Protein 1UEB (pdb70)

Organism: Thermus thermophilus (strain ATCC 27634 / DSM 579 / HB8) (NCBI:txid300852)

CATH classification: 2.30.30.30 (+2 more: 2.40.50.140, 2.40.50.140)

Structure (mmCIF, N/CA/C/O backbone):
data_1UEB
#
_entry.id   1UEB
#
_cell.length_a   55.265
_cell.length_b   56.035
_cell.length_c   165.350
_cell.angle_alpha   90.00
_cell.angle_beta   90.00
_cell.angle_gamma   90.00
#
_symmetry.space_group_name_H-M   'P 21 21 21'
#
loop_
_entity.id
_entity.type
_entity.pdbx_description
1 polymer 'elongation factor P'
2 water water
#
loop_
_atom_site.group_PDB
_atom_site.id
_atom_site.type_symbol
_atom_site.label_atom_id
_atom_site.label_alt_id
_atom_site.label_comp_id
_atom_site.label_asym_id
_atom_site.label_entity_id
_atom_site.label_seq_id
_atom_site.pdbx_PDB_ins_code
_atom_site.Cartn_x
_atom_site.Cartn_y
_atom_site.Cartn_z
_atom_site.occupancy
_atom_site.B_iso_or_equiv
_atom_site.auth_seq_id
_atom_site.auth_comp_id
_atom_site.auth_asym_id
_atom_site.auth_atom_id
_atom_site.pdbx_PDB_model_num
ATOM 1 N N . MET A 1 1 ? 58.447 44.746 43.514 1.00 33.98 1 MET A N 1
ATOM 2 C CA . MET A 1 1 ? 57.071 45.244 43.230 1.00 32.98 1 MET A CA 1
ATOM 3 C C . MET A 1 1 ? 56.456 44.485 42.061 1.00 32.56 1 MET A C 1
ATOM 4 O O . MET A 1 1 ? 57.167 43.995 41.183 1.00 32.63 1 MET A O 1
ATOM 9 N N . ILE A 1 2 ? 55.131 44.383 42.060 1.00 30.79 2 ILE A N 1
ATOM 10 C CA . ILE A 1 2 ? 54.416 43.711 40.983 1.00 30.26 2 ILE A CA 1
ATOM 11 C C . ILE A 1 2 ? 53.183 44.521 40.616 1.00 28.77 2 ILE A C 1
ATOM 12 O O . ILE A 1 2 ? 52.669 45.287 41.431 1.00 28.83 2 ILE A O 1
ATOM 17 N N . SER A 1 3 ? 52.719 44.358 39.383 1.00 27.63 3 SER A N 1
ATOM 18 C CA . SER A 1 3 ? 51.534 45.063 38.916 1.00 27.10 3 SER A CA 1
ATOM 19 C C . SER A 1 3 ? 50.319 44.349 39.492 1.00 25.55 3 SER A C 1
ATOM 20 O O . SER A 1 3 ? 50.322 43.125 39.618 1.00 25.70 3 SER A O 1
ATOM 23 N N . VAL A 1 4 ? 49.286 45.103 39.846 1.00 24.52 4 VAL A N 1
ATOM 24 C CA . VAL A 1 4 ? 48.090 44.489 40.410 1.00 24.12 4 VAL A CA 1
ATOM 25 C C . VAL A 1 4 ? 47.417 43.536 39.429 1.00 24.79 4 VAL A C 1
ATOM 26 O O . VAL A 1 4 ? 46.649 42.666 39.836 1.00 23.95 4 VAL A O 1
ATOM 30 N N . THR A 1 5 ? 47.700 43.689 38.138 1.00 25.17 5 THR A N 1
ATOM 31 C CA . THR A 1 5 ? 47.103 42.802 37.148 1.00 26.87 5 THR A CA 1
ATOM 32 C C . THR A 1 5 ? 47.822 41.460 37.122 1.00 27.50 5 THR A C 1
ATOM 33 O O . THR A 1 5 ? 47.384 40.528 36.450 1.00 29.81 5 THR A O 1
ATOM 37 N N . ASP A 1 6 ? 48.927 41.363 37.855 1.00 28.68 6 ASP A N 1
ATOM 38 C CA . ASP A 1 6 ? 49.683 40.119 37.914 1.00 29.34 6 ASP A CA 1
ATOM 39 C C . ASP A 1 6 ? 49.309 39.309 39.153 1.00 28.43 6 ASP A C 1
ATOM 40 O O . ASP A 1 6 ? 49.837 38.220 39.384 1.00 27.18 6 ASP A O 1
ATOM 45 N N . LEU A 1 7 ? 48.393 39.851 39.948 1.00 27.93 7 LEU A N 1
ATOM 46 C CA . LEU A 1 7 ? 47.927 39.166 41.147 1.00 27.01 7 LEU A CA 1
ATOM 47 C C . LEU A 1 7 ? 47.128 37.939 40.740 1.00 27.14 7 LEU A C 1
ATOM 48 O O . LEU A 1 7 ? 46.447 37.938 39.715 1.00 27.14 7 LEU A O 1
ATOM 53 N N . ARG A 1 8 ? 47.219 36.896 41.554 1.00 26.31 8 ARG A N 1
ATOM 54 C CA . ARG A 1 8 ? 46.494 35.658 41.319 1.00 26.22 8 ARG A CA 1
ATOM 55 C C . ARG A 1 8 ? 46.367 34.971 42.668 1.00 26.35 8 ARG A C 1
ATOM 56 O O . ARG A 1 8 ? 47.167 35.218 43.573 1.00 25.88 8 ARG A O 1
ATOM 64 N N . PRO A 1 9 ? 45.346 34.122 42.836 1.00 25.73 9 PRO A N 1
ATOM 65 C CA . PRO A 1 9 ? 45.214 33.444 44.126 1.00 25.65 9 PRO A CA 1
ATOM 66 C C . PRO A 1 9 ? 46.546 32.779 44.467 1.00 25.85 9 PRO A C 1
ATOM 67 O O . PRO A 1 9 ? 47.105 32.041 43.654 1.00 25.70 9 PRO A O 1
ATOM 71 N N . GLY A 1 10 ? 47.062 33.066 45.658 1.00 24.95 10 GLY A N 1
ATOM 72 C CA . GLY A 1 10 ? 48.326 32.487 46.072 1.00 25.42 10 GLY A CA 1
ATOM 73 C C . GLY A 1 10 ? 49.451 33.502 46.158 1.00 25.15 10 GLY A C 1
ATOM 74 O O . GLY A 1 10 ? 50.444 33.278 46.853 1.00 25.96 10 GLY A O 1
ATOM 75 N N . THR A 1 11 ? 49.305 34.621 45.456 1.00 23.30 11 THR A N 1
ATOM 76 C CA . THR A 1 11 ? 50.336 35.651 45.473 1.00 22.54 11 THR A CA 1
ATOM 77 C C . THR A 1 11 ? 50.428 36.299 46.846 1.00 22.40 11 THR A C 1
ATOM 78 O O . THR A 1 11 ? 49.419 36.710 47.410 1.00 21.24 11 THR A O 1
ATOM 82 N N . LYS A 1 12 ? 51.644 36.402 47.371 1.00 22.85 12 LYS A N 1
ATOM 83 C CA . LYS A 1 12 ? 51.858 37.003 48.680 1.00 23.15 12 LYS A CA 1
ATOM 84 C C . LYS A 1 12 ? 52.385 38.426 48.560 1.00 23.28 12 LYS A C 1
ATOM 85 O O . LYS A 1 12 ? 53.312 38.697 47.790 1.00 23.47 12 LYS A O 1
ATOM 91 N N . VAL A 1 13 ? 51.774 39.333 49.318 1.00 22.01 13 VAL A N 1
ATOM 92 C CA . VAL A 1 13 ? 52.145 40.744 49.304 1.00 22.52 13 VAL A CA 1
ATOM 93 C C . VAL A 1 13 ? 52.136 41.369 50.695 1.00 24.12 13 VAL A C 1
ATOM 94 O O . VAL A 1 13 ? 51.544 40.833 51.632 1.00 24.07 13 VAL A O 1
ATOM 98 N N . LYS A 1 14 ? 52.802 42.513 50.817 1.00 23.38 14 LYS A N 1
ATOM 99 C CA . LYS A 1 14 ? 52.834 43.252 52.070 1.00 25.10 14 LYS A CA 1
ATOM 100 C C . LYS A 1 14 ? 52.010 44.513 51.836 1.00 26.59 14 LYS A C 1
ATOM 101 O O . LYS A 1 14 ? 52.304 45.284 50.923 1.00 28.22 14 LYS A O 1
ATOM 107 N N . MET A 1 15 ? 50.972 44.709 52.643 1.00 26.95 15 MET A N 1
ATOM 108 C CA . MET A 1 15 ? 50.107 45.881 52.518 1.00 28.95 15 MET A CA 1
ATOM 109 C C . MET A 1 15 ? 49.779 46.465 53.885 1.00 30.73 15 MET A C 1
ATOM 110 O O . MET A 1 15 ? 49.429 45.735 54.810 1.00 30.87 15 MET A O 1
ATOM 115 N N . ASP A 1 16 ? 49.876 47.785 54.001 1.00 32.44 16 ASP A N 1
ATOM 116 C CA . ASP A 1 16 ? 49.573 48.470 55.253 1.00 34.72 16 ASP A CA 1
ATOM 117 C C . ASP A 1 16 ? 50.232 47.795 56.453 1.00 33.50 16 ASP A C 1
ATOM 118 O O . ASP A 1 16 ? 49.598 47.605 57.492 1.00 34.61 16 ASP A O 1
ATOM 123 N N . GLY A 1 17 ? 51.501 47.430 56.302 1.00 32.08 17 GLY A N 1
ATOM 124 C CA . GLY A 1 17 ? 52.227 46.791 57.385 1.00 30.55 17 GLY A CA 1
ATOM 125 C C . GLY A 1 17 ? 51.885 45.331 57.629 1.00 29.53 17 GLY A C 1
ATOM 126 O O . GLY A 1 17 ? 52.478 44.697 58.500 1.00 28.52 17 GLY A O 1
ATOM 127 N N . GLY A 1 18 ? 50.935 44.791 56.871 1.00 27.39 18 GLY A N 1
ATOM 128 C CA . GLY A 1 18 ? 50.564 43.399 57.056 1.00 24.90 18 GLY A CA 1
ATOM 129 C C . GLY A 1 18 ? 51.060 42.486 55.952 1.00 23.15 18 GLY A C 1
ATOM 130 O O . GLY A 1 18 ? 51.421 42.946 54.868 1.00 22.80 18 GLY A O 1
ATOM 131 N N . LEU A 1 19 ? 51.091 41.187 56.230 1.00 22.03 19 LEU A N 1
ATOM 132 C CA . LEU A 1 19 ? 51.525 40.202 55.245 1.00 21.47 19 LEU A CA 1
ATOM 133 C C . LEU A 1 19 ? 50.268 39.470 54.786 1.00 21.37 19 LEU A C 1
ATOM 134 O O . LEU A 1 19 ? 49.530 38.914 55.607 1.00 20.70 19 LEU A O 1
ATOM 139 N N . TRP A 1 20 ? 50.026 39.473 53.476 1.00 21.37 20 TRP A N 1
ATOM 140 C CA . TRP A 1 20 ? 48.816 38.859 52.928 1.00 21.57 20 TRP A CA 1
ATOM 141 C C . TRP A 1 20 ? 49.003 37.897 51.765 1.00 21.08 20 TRP A C 1
ATOM 142 O O . TRP A 1 20 ? 50.045 37.862 51.112 1.00 20.81 20 TRP A O 1
ATOM 153 N N . GLU A 1 21 ? 47.945 37.138 51.500 1.00 21.37 21 GLU A N 1
ATOM 154 C CA . GLU A 1 21 ? 47.920 36.193 50.396 1.00 22.37 21 GLU A CA 1
ATOM 155 C C . GLU A 1 21 ? 46.636 36.450 49.623 1.00 20.94 21 GLU A C 1
ATOM 156 O O . GLU A 1 21 ? 45.547 36.479 50.201 1.00 19.69 21 GLU A O 1
ATOM 162 N N . CYS A 1 22 ? 46.762 36.645 48.317 1.00 20.26 22 CYS A N 1
ATOM 163 C CA . CYS A 1 22 ? 45.593 36.879 47.484 1.00 20.22 22 CYS A CA 1
ATOM 164 C C . CYS A 1 22 ? 44.785 35.589 47.432 1.00 20.41 22 CYS A C 1
ATOM 165 O O . CYS A 1 22 ? 45.354 34.511 47.288 1.00 21.72 22 CYS A O 1
ATOM 168 N N . VAL A 1 23 ? 43.465 35.692 47.563 1.00 21.30 23 VAL A N 1
ATOM 169 C CA . VAL A 1 23 ? 42.619 34.505 47.507 1.00 22.22 23 VAL A CA 1
ATOM 170 C C . VAL A 1 23 ? 41.575 34.612 46.395 1.00 22.23 23 VAL A C 1
ATOM 171 O O . VAL A 1 23 ? 41.019 33.604 45.962 1.00 23.75 23 VAL A O 1
ATOM 175 N N . GLU A 1 24 ? 41.322 35.837 45.940 1.00 22.25 24 GLU A N 1
ATOM 176 C CA . GLU A 1 24 ? 40.361 36.097 44.864 1.00 23.40 24 GLU A CA 1
ATOM 177 C C . GLU A 1 24 ? 40.891 37.218 43.977 1.00 22.46 24 GLU A C 1
ATOM 178 O O . GLU A 1 24 ? 41.431 38.205 44.477 1.00 22.03 24 GLU A O 1
ATOM 184 N N . TYR A 1 25 ? 40.725 37.069 42.663 1.00 21.91 25 TYR A N 1
ATOM 185 C CA . TYR A 1 25 ? 41.205 38.067 41.706 1.00 23.08 25 TYR A CA 1
ATOM 186 C C . TYR A 1 25 ? 40.192 38.353 40.601 1.00 22.09 25 TYR A C 1
ATOM 187 O O . TYR A 1 25 ? 39.601 37.435 40.044 1.00 23.09 25 TYR A O 1
ATOM 196 N N . GLN A 1 26 ? 40.004 39.631 40.287 1.00 22.90 26 GLN A N 1
ATOM 197 C CA . GLN A 1 26 ? 39.089 40.035 39.224 1.00 23.71 26 GLN A CA 1
ATOM 198 C C . GLN A 1 26 ? 39.629 41.286 38.541 1.00 23.57 26 GLN A C 1
ATOM 199 O O . GLN A 1 26 ? 39.860 42.307 39.186 1.00 23.47 26 GLN A O 1
ATOM 205 N N . HIS A 1 27 ? 39.843 41.187 37.233 1.00 22.43 27 HIS A N 1
ATOM 206 C CA . HIS A 1 27 ? 40.338 42.299 36.434 1.00 20.80 27 HIS A CA 1
ATOM 207 C C . HIS A 1 27 ? 39.171 42.670 35.522 1.00 20.57 27 HIS A C 1
ATOM 208 O O . HIS A 1 27 ? 38.668 41.820 34.796 1.00 21.64 27 HIS A O 1
ATOM 215 N N . GLN A 1 28 ? 38.739 43.927 35.551 1.00 20.69 28 GLN A N 1
ATOM 216 C CA . GLN A 1 28 ? 37.594 44.322 34.738 1.00 21.82 28 GLN A CA 1
ATOM 217 C C . GLN A 1 28 ? 37.720 45.676 34.058 1.00 20.34 28 GLN A C 1
ATOM 218 O O . GLN A 1 28 ? 38.339 46.593 34.583 1.00 21.01 28 GLN A O 1
ATOM 224 N N . LYS A 1 29 ? 37.127 45.792 32.874 1.00 19.02 29 LYS A N 1
ATOM 225 C CA . LYS A 1 29 ? 37.124 47.062 32.159 1.00 18.32 29 LYS A CA 1
ATOM 226 C C . LYS A 1 29 ? 35.804 47.166 31.411 1.00 19.60 29 LYS A C 1
ATOM 227 O O . LYS A 1 29 ? 35.466 46.297 30.606 1.00 19.36 29 LYS A O 1
ATOM 233 N N . LEU A 1 30 ? 35.059 48.230 31.697 1.00 20.43 30 LEU A N 1
ATOM 234 C CA . LEU A 1 30 ? 33.762 48.467 31.071 1.00 21.72 30 LEU A CA 1
ATOM 235 C C . LEU A 1 30 ? 33.824 49.680 30.147 1.00 21.81 30 LEU A C 1
ATOM 236 O O . LEU A 1 30 ? 34.044 50.805 30.595 1.00 21.26 30 LEU A O 1
ATOM 241 N N . GLY A 1 31 ? 33.631 49.446 28.853 1.00 23.29 31 GLY A N 1
ATOM 242 C CA . GLY A 1 31 ? 33.669 50.537 27.895 1.00 23.61 31 GLY A CA 1
ATOM 243 C C . GLY A 1 31 ? 34.967 51.322 27.943 1.00 24.68 31 GLY A C 1
ATOM 244 O O . GLY A 1 31 ? 36.049 50.752 28.101 1.00 23.46 31 GLY A O 1
ATOM 245 N N . ARG A 1 32 ? 34.864 52.640 27.812 1.00 25.24 32 ARG A N 1
ATOM 246 C CA . ARG A 1 32 ? 36.046 53.493 27.835 1.00 26.54 32 ARG A CA 1
ATOM 247 C C . ARG A 1 32 ? 36.542 53.780 29.250 1.00 25.82 32 ARG A C 1
ATOM 248 O O . ARG A 1 32 ? 37.511 54.518 29.441 1.00 25.46 32 ARG A O 1
ATOM 256 N N . GLY A 1 33 ? 35.882 53.194 30.241 1.00 25.32 33 GLY A N 1
ATOM 257 C CA . GLY A 1 33 ? 36.296 53.410 31.617 1.00 25.95 33 GLY A CA 1
ATOM 258 C C . GLY A 1 33 ? 37.634 52.756 31.912 1.00 25.75 33 GLY A C 1
ATOM 259 O O . GLY A 1 33 ? 38.021 51.791 31.250 1.00 24.16 33 GLY A O 1
ATOM 260 N N . GLY A 1 34 ? 38.346 53.279 32.906 1.00 24.65 34 GLY A N 1
ATOM 261 C CA . GLY A 1 34 ? 39.632 52.709 33.269 1.00 2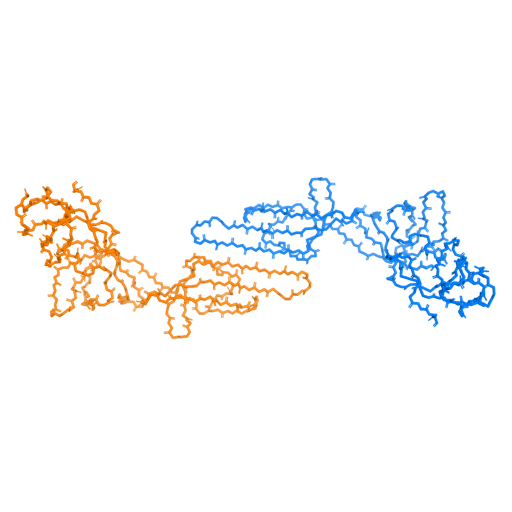3.41 34 GLY A CA 1
ATOM 262 C C . GLY A 1 34 ? 39.461 51.322 33.860 1.00 21.31 34 GLY A C 1
ATOM 263 O O . GLY A 1 34 ? 38.481 51.055 34.552 1.00 22.33 34 GLY A O 1
ATOM 264 N N . ALA A 1 35 ? 40.408 50.432 33.584 1.00 21.03 35 ALA A N 1
ATOM 265 C CA . ALA A 1 35 ? 40.332 49.072 34.099 1.00 20.02 35 ALA A CA 1
ATOM 266 C C . ALA A 1 35 ? 40.589 49.064 35.605 1.00 21.97 35 ALA A C 1
ATOM 267 O O . ALA A 1 35 ? 41.349 49.885 36.114 1.00 21.63 35 ALA A O 1
ATOM 269 N N . LYS A 1 36 ? 39.941 48.138 36.306 1.00 22.79 36 LYS A N 1
ATOM 270 C CA . LYS A 1 36 ? 40.089 48.012 37.751 1.00 23.45 36 LYS A CA 1
ATOM 271 C C . LYS A 1 36 ? 40.408 46.575 38.131 1.00 23.49 36 LYS A C 1
ATOM 272 O O . LYS A 1 36 ? 40.101 45.636 37.397 1.00 23.58 36 LYS A O 1
ATOM 278 N N . VAL A 1 37 ? 41.045 46.409 39.283 1.00 21.77 37 VAL A N 1
ATOM 279 C CA . VAL A 1 37 ? 41.350 45.085 39.785 1.00 20.95 37 VAL A CA 1
ATOM 280 C C . VAL A 1 37 ? 40.729 45.024 41.170 1.00 21.92 37 VAL A C 1
ATOM 281 O O . VAL A 1 37 ? 40.950 45.910 42.002 1.00 23.68 37 VAL A O 1
ATOM 285 N N . VAL A 1 38 ? 39.923 43.999 41.399 1.00 21.89 38 VAL A N 1
ATOM 286 C CA . VAL A 1 38 ? 39.286 43.803 42.690 1.00 22.51 38 VAL A CA 1
ATOM 287 C C . VAL A 1 38 ? 39.861 42.496 43.205 1.00 22.15 38 VAL A C 1
ATOM 288 O O . VAL A 1 38 ? 39.732 41.456 42.564 1.00 21.30 38 VAL A O 1
ATOM 292 N N . ALA A 1 39 ? 40.511 42.548 44.361 1.00 21.34 39 ALA A N 1
ATOM 293 C CA . ALA A 1 39 ? 41.123 41.349 44.901 1.00 20.48 39 ALA A CA 1
ATOM 294 C C . ALA A 1 39 ? 40.872 41.183 46.387 1.00 20.13 39 ALA A C 1
ATOM 295 O O . ALA A 1 39 ? 40.803 42.159 47.130 1.00 21.46 39 ALA A O 1
ATOM 297 N N . LYS A 1 40 ? 40.726 39.934 46.806 1.00 19.23 40 LYS A N 1
ATOM 298 C CA . LYS A 1 40 ? 40.510 39.631 48.211 1.00 20.50 40 LYS A CA 1
ATOM 299 C C . LYS A 1 40 ? 41.779 38.972 48.730 1.00 19.23 40 LYS A C 1
ATOM 300 O O . LYS A 1 40 ? 42.412 38.183 48.025 1.00 19.65 40 LYS A O 1
ATOM 306 N N . PHE A 1 41 ? 42.153 39.303 49.961 1.00 20.17 41 PHE A N 1
ATOM 307 C CA . PHE A 1 41 ? 43.358 38.748 50.565 1.00 19.10 41 PHE A CA 1
ATOM 308 C C . PHE A 1 41 ? 43.066 38.201 51.953 1.00 20.13 41 PHE A C 1
ATOM 309 O O . PHE A 1 41 ? 42.164 38.675 52.638 1.00 22.41 41 PHE A O 1
ATOM 317 N N . LYS A 1 42 ? 43.842 37.201 52.357 1.00 20.90 42 LYS A N 1
ATOM 318 C CA . LYS A 1 42 ? 43.711 36.617 53.684 1.00 20.73 42 LYS A CA 1
ATOM 319 C C . LYS A 1 42 ? 45.062 36.858 54.350 1.00 19.84 42 LYS A C 1
ATOM 320 O O . LYS A 1 42 ? 46.109 36.718 53.718 1.00 19.89 42 LYS A O 1
ATOM 326 N N . ASN A 1 43 ? 45.045 37.229 55.622 1.00 19.22 43 ASN A N 1
ATOM 327 C CA . ASN A 1 43 ? 46.288 37.510 56.325 1.00 19.30 43 ASN A CA 1
ATOM 328 C C . ASN A 1 43 ? 47.104 36.243 56.574 1.00 19.62 43 ASN A C 1
ATOM 329 O O . ASN A 1 43 ? 46.550 35.159 56.781 1.00 19.87 43 ASN A O 1
ATOM 334 N N . LEU A 1 44 ? 48.428 36.378 56.545 1.00 18.30 44 LEU A N 1
ATOM 335 C CA . LEU A 1 44 ? 49.307 35.236 56.762 1.00 18.10 44 LEU A CA 1
ATOM 336 C C . LEU A 1 44 ? 49.617 35.029 58.239 1.00 18.47 44 LEU A C 1
ATOM 337 O O . LEU A 1 44 ? 50.173 34.001 58.619 1.00 20.62 44 LEU A O 1
ATOM 342 N N . GLU A 1 45 ? 49.257 36.005 59.066 1.00 18.82 45 GLU A N 1
ATOM 343 C CA . GLU A 1 45 ? 49.520 35.917 60.500 1.00 18.98 45 GLU A CA 1
ATOM 344 C C . GLU A 1 45 ? 48.269 35.945 61.368 1.00 19.62 45 GLU A C 1
ATOM 345 O O . GLU A 1 45 ? 48.196 35.237 62.376 1.00 19.53 45 GLU A O 1
ATOM 351 N N . THR A 1 46 ? 47.299 36.775 60.990 1.00 18.55 46 THR A N 1
ATOM 352 C CA . THR A 1 46 ? 46.051 36.890 61.733 1.00 18.25 46 THR A CA 1
ATOM 353 C C . THR A 1 46 ? 44.932 36.213 60.945 1.00 19.16 46 THR A C 1
ATOM 354 O O . THR A 1 46 ? 45.176 35.580 59.916 1.00 19.64 46 THR A O 1
ATOM 358 N N . GLY A 1 47 ? 43.702 36.337 61.429 1.00 18.65 47 GLY A N 1
ATOM 359 C CA . GLY A 1 47 ? 42.587 35.732 60.725 1.00 19.94 47 GLY A CA 1
ATOM 360 C C . GLY A 1 47 ? 41.853 36.744 59.866 1.00 21.97 47 GLY A C 1
ATOM 361 O O . GLY A 1 47 ? 40.800 36.448 59.301 1.00 23.88 47 GLY A O 1
ATOM 362 N N . ALA A 1 48 ? 42.414 37.941 59.750 1.00 20.84 48 ALA A N 1
ATOM 363 C CA . ALA A 1 48 ? 41.776 38.995 58.975 1.00 22.76 48 ALA A CA 1
ATOM 364 C C . ALA A 1 48 ? 41.811 38.788 57.465 1.00 22.84 48 ALA A C 1
ATOM 365 O O . ALA A 1 48 ? 42.683 38.102 56.928 1.00 23.66 48 ALA A O 1
ATOM 367 N N . THR A 1 49 ? 40.829 39.379 56.795 1.00 24.32 49 THR A N 1
ATOM 368 C CA . THR A 1 49 ? 40.735 39.329 55.342 1.00 25.03 49 THR A CA 1
ATOM 369 C C . THR A 1 49 ? 40.448 40.761 54.922 1.00 26.43 49 THR A C 1
ATOM 370 O O . THR A 1 49 ? 39.977 41.568 55.721 1.00 26.83 49 THR A O 1
ATOM 374 N N . VAL A 1 50 ? 40.739 41.089 53.673 1.00 25.95 50 VAL A N 1
ATOM 375 C CA . VAL A 1 50 ? 40.473 42.434 53.205 1.00 26.31 50 VAL A CA 1
ATOM 376 C C . VAL A 1 50 ? 40.281 42.391 51.704 1.00 26.66 50 VAL A C 1
ATOM 377 O O . VAL A 1 50 ? 40.916 41.597 51.016 1.00 25.06 50 VAL A O 1
ATOM 381 N N . GLU A 1 51 ? 39.376 43.224 51.209 1.00 27.84 51 GLU A N 1
ATOM 382 C CA . GLU A 1 51 ? 39.126 43.295 49.779 1.00 28.51 51 GLU A CA 1
ATOM 383 C C . GLU A 1 51 ? 39.468 44.711 49.349 1.00 28.37 51 GLU A C 1
ATOM 384 O O . GLU A 1 51 ? 39.051 45.680 49.986 1.00 28.71 51 GLU A O 1
ATOM 390 N N . ARG A 1 52 ? 40.246 44.836 48.282 1.00 27.85 52 ARG A N 1
ATOM 391 C CA . ARG A 1 52 ? 40.629 46.154 47.805 1.00 28.38 52 ARG A CA 1
ATOM 392 C C . ARG A 1 52 ? 40.392 46.291 46.313 1.00 28.49 52 ARG A C 1
ATOM 393 O O . ARG A 1 52 ? 40.398 45.305 45.575 1.00 27.65 52 ARG A O 1
ATOM 401 N N . THR A 1 53 ? 40.174 47.526 45.884 1.00 28.73 53 THR A N 1
ATOM 402 C CA . THR A 1 53 ? 39.959 47.830 44.480 1.00 27.80 53 THR A CA 1
ATOM 403 C C . THR A 1 53 ? 41.094 48.748 44.050 1.00 27.64 53 THR A C 1
ATOM 404 O O . THR A 1 53 ? 41.337 49.785 44.671 1.00 29.33 53 THR A O 1
ATOM 408 N N . PHE A 1 54 ? 41.797 48.357 42.993 1.00 26.42 54 PHE A N 1
ATOM 409 C CA . PHE A 1 54 ? 42.920 49.136 42.486 1.00 25.88 54 PHE A CA 1
ATOM 410 C C . PHE A 1 54 ? 42.684 49.524 41.034 1.00 27.07 54 PHE A C 1
ATOM 411 O O . PHE A 1 54 ? 41.865 48.918 40.345 1.00 26.27 54 PHE A O 1
ATOM 419 N N . ASN A 1 55 ? 43.408 50.538 40.574 1.00 28.17 55 ASN A N 1
ATOM 420 C CA . ASN A 1 55 ? 43.332 50.912 39.171 1.00 28.00 55 ASN A CA 1
ATOM 421 C C . ASN A 1 55 ? 44.329 49.920 38.577 1.00 28.03 55 ASN A C 1
ATOM 422 O O . ASN A 1 55 ? 45.330 49.594 39.217 1.00 26.80 55 ASN A O 1
ATOM 427 N N . SER A 1 56 ? 44.059 49.432 37.372 1.00 26.79 56 SER A N 1
ATOM 428 C CA . SER A 1 56 ? 44.922 48.440 36.732 1.00 27.55 56 SER A CA 1
ATOM 429 C C . SER A 1 56 ? 46.417 48.751 36.700 1.00 27.70 56 SER A C 1
ATOM 430 O O . SER A 1 56 ? 47.236 47.837 36.626 1.00 27.51 56 SER A O 1
ATOM 433 N N . GLY A 1 57 ? 46.774 50.030 36.761 1.00 27.09 57 GLY A N 1
ATOM 434 C CA . GLY A 1 57 ? 48.178 50.400 36.708 1.00 28.34 57 GLY A CA 1
ATOM 435 C C . GLY A 1 57 ? 48.929 50.442 38.028 1.00 29.05 57 GLY A C 1
ATOM 436 O O . GLY A 1 57 ? 50.137 50.684 38.042 1.00 29.43 57 GLY A O 1
ATOM 437 N N . GLU A 1 58 ? 48.234 50.199 39.134 1.00 28.82 58 GLU A N 1
ATOM 438 C CA . GLU A 1 58 ? 48.874 50.231 40.448 1.00 28.22 58 GLU A CA 1
ATOM 439 C C . GLU A 1 58 ? 49.814 49.061 40.691 1.00 27.97 58 GLU A C 1
ATOM 440 O O . GLU A 1 58 ? 49.769 48.051 39.989 1.00 26.60 58 GLU A O 1
ATOM 446 N N . LYS A 1 59 ? 50.669 49.207 41.699 1.00 27.57 59 LYS A N 1
ATOM 447 C CA . LYS A 1 59 ? 51.628 48.169 42.047 1.00 28.03 59 LYS A CA 1
ATOM 448 C C . LYS A 1 59 ? 51.559 47.824 43.528 1.00 26.47 59 LYS A C 1
ATOM 449 O O . LYS A 1 59 ? 51.100 48.622 44.342 1.00 27.45 59 LYS A O 1
ATOM 455 N N . LEU A 1 60 ? 52.016 46.624 43.865 1.00 26.31 60 LEU A N 1
ATOM 456 C CA . LEU A 1 60 ? 52.024 46.161 45.248 1.00 26.19 60 LEU A CA 1
ATOM 457 C C . LEU A 1 60 ? 53.383 45.572 45.582 1.00 25.49 60 LEU A C 1
ATOM 458 O O . LEU A 1 60 ? 54.108 45.121 44.695 1.00 25.07 60 LEU A O 1
ATOM 463 N N . GLU A 1 61 ? 53.719 45.569 46.868 1.00 26.36 61 GLU A N 1
ATOM 464 C CA . GLU A 1 61 ? 54.992 45.025 47.322 1.00 26.63 61 GLU A CA 1
ATOM 465 C C . GLU A 1 61 ? 54.876 43.514 47.487 1.00 26.67 61 GLU A C 1
ATOM 466 O O . GLU A 1 61 ? 54.296 43.033 48.461 1.00 27.08 61 GLU A O 1
ATOM 472 N N . ASP A 1 62 ? 55.416 42.769 46.531 1.00 26.37 62 ASP A N 1
ATOM 473 C CA . ASP A 1 62 ? 55.378 41.315 46.596 1.00 27.21 62 ASP A CA 1
ATOM 474 C C . ASP A 1 62 ? 56.398 40.847 47.626 1.00 27.46 62 ASP A C 1
ATOM 475 O O . ASP A 1 62 ? 57.444 41.473 47.799 1.00 27.27 62 ASP A O 1
ATOM 480 N N . ILE A 1 63 ? 56.086 39.760 48.324 1.00 25.52 63 ILE A N 1
ATOM 481 C CA . ILE A 1 63 ? 57.003 39.230 49.326 1.00 25.54 63 ILE A CA 1
ATOM 482 C C . ILE A 1 63 ? 57.262 37.753 49.093 1.00 25.86 63 ILE A C 1
ATOM 483 O O . ILE A 1 63 ? 56.493 37.072 48.412 1.00 24.69 63 ILE A O 1
ATOM 488 N N . TYR A 1 64 ? 58.360 37.267 49.660 1.00 27.15 64 TYR A N 1
ATOM 489 C CA . TYR A 1 64 ? 58.733 35.871 49.526 1.00 28.01 64 TYR A CA 1
ATOM 490 C C . TYR A 1 64 ? 58.499 35.148 50.843 1.00 27.19 64 TYR A C 1
ATOM 491 O O . TYR A 1 64 ? 59.045 35.533 51.875 1.00 26.53 64 TYR A O 1
ATOM 500 N N . VAL A 1 65 ? 57.677 34.108 50.800 1.00 26.63 65 VAL A N 1
ATOM 501 C CA . VAL A 1 65 ? 57.375 33.319 51.984 1.00 26.60 65 VAL A CA 1
ATOM 502 C C . VAL A 1 65 ? 57.554 31.855 51.622 1.00 28.58 65 VAL A C 1
ATOM 503 O O . VAL A 1 65 ? 56.954 31.362 50.668 1.00 28.94 65 VAL A O 1
ATOM 507 N N . GLU A 1 66 ? 58.397 31.164 52.378 1.00 28.45 66 GLU A N 1
ATOM 508 C CA . GLU A 1 66 ? 58.655 29.759 52.116 1.00 31.56 66 GLU A CA 1
ATOM 509 C C . GLU A 1 66 ? 58.053 28.885 53.202 1.00 31.47 66 GLU A C 1
ATOM 510 O O . GLU A 1 66 ? 58.035 29.257 54.374 1.00 33.33 66 GLU A O 1
ATOM 516 N N . THR A 1 67 ? 57.549 27.723 52.807 1.00 31.48 67 THR A N 1
ATOM 517 C CA . THR A 1 67 ? 56.966 26.797 53.764 1.00 31.34 67 THR A CA 1
ATOM 518 C C . THR A 1 67 ? 57.954 25.660 53.980 1.00 31.64 67 THR A C 1
ATOM 519 O O . THR A 1 67 ? 58.369 24.998 53.027 1.00 32.28 67 THR A O 1
ATOM 523 N N . ARG A 1 68 ? 58.344 25.446 55.233 1.00 28.49 68 ARG A N 1
ATOM 524 C CA . ARG A 1 68 ? 59.287 24.383 55.561 1.00 28.14 68 ARG A CA 1
ATOM 525 C C . ARG A 1 68 ? 58.730 23.497 56.659 1.00 26.04 68 ARG A C 1
ATOM 526 O O . ARG A 1 68 ? 57.887 23.929 57.443 1.00 23.21 68 ARG A O 1
ATOM 534 N N . GLU A 1 69 ? 59.215 22.262 56.720 1.00 25.09 69 GLU A N 1
ATOM 535 C CA . GLU A 1 69 ? 58.770 21.329 57.744 1.00 24.84 69 GLU A CA 1
ATOM 536 C C . GLU A 1 69 ? 59.536 21.580 59.035 1.00 23.06 69 GLU A C 1
ATOM 537 O O . GLU A 1 69 ? 60.768 21.623 59.038 1.00 21.32 69 GLU A O 1
ATOM 543 N N . LEU A 1 70 ? 58.798 21.746 60.129 1.00 20.12 70 LEU A N 1
ATOM 544 C CA . LEU A 1 70 ? 59.397 21.989 61.436 1.00 20.18 70 LEU A CA 1
ATOM 545 C C . LEU A 1 70 ? 58.940 20.917 62.409 1.00 20.89 70 LEU A C 1
ATOM 546 O O . LEU A 1 70 ? 57.764 20.556 62.439 1.00 23.00 70 LEU A O 1
ATOM 551 N N . GLN A 1 71 ? 59.864 20.406 63.213 1.00 19.00 71 GLN A N 1
ATOM 552 C CA . GLN A 1 71 ? 59.506 19.390 64.189 1.00 18.19 71 GLN A CA 1
ATOM 553 C C . GLN A 1 71 ? 59.465 20.012 65.579 1.00 17.55 71 GLN A C 1
ATOM 554 O O . GLN A 1 71 ? 60.431 20.633 66.014 1.00 17.19 71 GLN A O 1
ATOM 560 N N . TYR A 1 72 ? 58.341 19.849 66.272 1.00 15.88 72 TYR A N 1
ATOM 561 C CA . TYR A 1 72 ? 58.191 20.402 67.615 1.00 16.54 72 TYR A CA 1
ATOM 562 C C . TYR A 1 72 ? 59.084 19.644 68.592 1.00 16.61 72 TYR A C 1
ATOM 563 O O . TYR A 1 72 ? 59.026 18.417 68.666 1.00 16.87 72 TYR A O 1
ATOM 572 N N . LEU A 1 73 ? 59.908 20.371 69.342 1.00 16.89 73 LEU A N 1
ATOM 573 C CA . LEU A 1 73 ? 60.814 19.735 70.293 1.00 18.73 73 LEU A CA 1
ATOM 574 C C . LEU A 1 73 ? 60.337 19.800 71.740 1.00 19.41 73 LEU A C 1
ATOM 575 O O . LEU A 1 73 ? 60.243 18.774 72.410 1.00 20.15 73 LEU A O 1
ATOM 580 N N . TYR A 1 74 ? 60.038 21.002 72.220 1.00 18.89 74 TYR A N 1
ATOM 581 C CA . TYR A 1 74 ? 59.579 21.176 73.592 1.00 18.96 74 TYR A CA 1
ATOM 582 C C . TYR A 1 74 ? 59.110 22.605 73.823 1.00 19.37 74 TYR A C 1
ATOM 583 O O . TYR A 1 74 ? 59.426 23.503 73.045 1.00 19.35 74 TYR A O 1
ATOM 592 N N . PRO A 1 75 ? 58.346 22.831 74.902 1.00 20.10 75 PRO A N 1
ATOM 593 C CA . PRO A 1 75 ? 57.841 24.166 75.232 1.00 20.94 75 PRO A CA 1
ATOM 594 C C . PRO A 1 75 ? 58.840 24.934 76.098 1.00 22.45 75 PRO A C 1
ATOM 595 O O . PRO A 1 75 ? 59.641 24.341 76.818 1.00 22.70 75 PRO A O 1
ATOM 599 N N . GLU A 1 76 ? 58.787 26.256 76.022 1.00 23.22 76 GLU A N 1
ATOM 600 C CA . GLU A 1 76 ? 59.669 27.102 76.811 1.00 27.85 76 GLU A CA 1
ATOM 601 C C . GLU A 1 76 ? 58.903 28.376 77.111 1.00 27.75 76 GLU A C 1
ATOM 602 O O . GLU A 1 76 ? 58.895 29.306 76.307 1.00 28.17 76 GLU A O 1
ATOM 608 N N . GLY A 1 77 ? 58.249 28.409 78.268 1.00 29.53 77 GLY A N 1
ATOM 609 C CA . GLY A 1 77 ? 57.469 29.575 78.637 1.00 30.73 77 GLY A CA 1
ATOM 610 C C . GLY A 1 77 ? 56.265 29.696 77.724 1.00 30.74 77 GLY A C 1
ATOM 611 O O . GLY A 1 77 ? 55.474 28.760 77.604 1.00 32.20 77 GLY A O 1
ATOM 612 N N . GLU A 1 78 ? 56.127 30.847 77.075 1.00 31.41 78 GLU A N 1
ATOM 613 C CA . GLU A 1 78 ? 55.016 31.085 76.160 1.00 31.90 78 GLU A CA 1
ATOM 614 C C . GLU A 1 78 ? 55.446 30.795 74.728 1.00 30.35 78 GLU A C 1
ATOM 615 O O . GLU A 1 78 ? 54.775 31.191 73.775 1.00 30.12 78 GLU A O 1
ATOM 621 N N . GLU A 1 79 ? 56.572 30.106 74.581 1.00 28.53 79 GLU A N 1
ATOM 622 C CA . GLU A 1 79 ? 57.083 29.771 73.257 1.00 26.21 79 GLU A CA 1
ATOM 623 C C . GLU A 1 79 ? 57.230 28.267 73.056 1.00 23.23 79 GLU A C 1
ATOM 624 O O . GLU A 1 79 ? 57.287 27.495 74.014 1.00 22.15 79 GLU A O 1
ATOM 630 N N . MET A 1 80 ? 57.282 27.866 71.793 1.00 19.91 80 MET A N 1
ATOM 631 C CA . MET A 1 80 ? 57.437 26.470 71.416 1.00 17.72 80 MET A CA 1
ATOM 632 C C . MET A 1 80 ? 58.682 26.389 70.552 1.00 18.25 80 MET A C 1
ATOM 633 O O . MET A 1 80 ? 58.826 27.134 69.581 1.00 17.94 80 MET A O 1
ATOM 638 N N . VAL A 1 81 ? 59.589 25.494 70.919 1.00 17.91 81 VAL A N 1
ATOM 639 C CA . VAL A 1 81 ? 60.840 25.347 70.189 1.00 17.03 81 VAL A CA 1
ATOM 640 C C . VAL A 1 81 ? 60.734 24.283 69.107 1.00 17.69 81 VAL A C 1
ATOM 641 O O . VAL A 1 81 ? 60.350 23.147 69.385 1.00 18.63 81 VAL A O 1
ATOM 645 N N . PHE A 1 82 ? 61.072 24.668 67.878 1.00 17.54 82 PHE A N 1
ATOM 646 C CA . PHE A 1 82 ? 61.028 23.764 66.728 1.00 17.58 82 PHE A CA 1
ATOM 647 C C . PHE A 1 82 ? 62.397 23.604 66.072 1.00 18.80 82 PHE A C 1
ATOM 648 O O . PHE A 1 82 ? 63.271 24.457 66.205 1.00 20.17 82 PHE A O 1
ATOM 656 N N . MET A 1 83 ? 62.562 22.507 65.341 1.00 18.70 83 MET A N 1
ATOM 657 C CA . MET A 1 83 ? 63.796 22.252 64.613 1.00 16.98 83 MET A CA 1
ATOM 658 C C . MET A 1 83 ? 63.420 22.172 63.138 1.00 17.00 83 MET A C 1
ATOM 659 O O . MET A 1 83 ? 62.480 21.467 62.770 1.00 18.34 83 MET A O 1
ATOM 664 N N . ASP A 1 84 ? 64.129 22.918 62.298 1.00 16.65 84 ASP A N 1
ATOM 665 C CA . ASP A 1 84 ? 63.868 22.886 60.863 1.00 17.49 84 ASP A CA 1
ATOM 666 C C . ASP A 1 84 ? 64.482 21.576 60.365 1.00 17.80 84 ASP A C 1
ATOM 667 O O . ASP A 1 84 ? 65.680 21.341 60.542 1.00 18.11 84 ASP A O 1
ATOM 672 N N . LEU A 1 85 ? 63.671 20.727 59.742 1.00 17.74 85 LEU A N 1
ATOM 673 C CA . LEU A 1 85 ? 64.156 19.428 59.277 1.00 17.24 85 LEU A CA 1
ATOM 674 C C . LEU A 1 85 ? 64.997 19.435 57.998 1.00 18.84 85 LEU A C 1
ATOM 675 O O . LEU A 1 85 ? 65.436 18.380 57.538 1.00 18.80 85 LEU A O 1
ATOM 680 N N . GLU A 1 86 ? 65.225 20.615 57.425 1.00 16.75 86 GLU A N 1
ATOM 681 C CA . GLU A 1 86 ? 66.056 20.720 56.230 1.00 16.96 86 GLU A CA 1
ATOM 682 C C . GLU A 1 86 ? 67.354 21.458 56.548 1.00 17.29 86 GLU A C 1
ATOM 683 O O . GLU A 1 86 ? 68.437 20.996 56.193 1.00 18.78 86 GLU A O 1
ATOM 689 N N . THR A 1 87 ? 67.239 22.594 57.235 1.00 18.48 87 THR A N 1
ATOM 690 C CA . THR A 1 87 ? 68.397 23.429 57.582 1.00 18.89 87 THR A CA 1
ATOM 691 C C . THR A 1 87 ? 68.955 23.195 58.984 1.00 19.19 87 THR A C 1
ATOM 692 O O . THR A 1 87 ? 70.070 23.609 59.298 1.00 19.10 87 THR A O 1
ATOM 696 N N . TYR A 1 88 ? 68.164 22.540 59.819 1.00 18.18 88 TYR A N 1
ATOM 697 C CA . TYR A 1 88 ? 68.521 22.267 61.200 1.00 19.40 88 TYR A CA 1
ATOM 698 C C . TYR A 1 88 ? 68.735 23.495 62.069 1.00 20.16 88 TYR A C 1
ATOM 699 O O . TYR A 1 88 ? 69.521 23.486 63.020 1.00 21.19 88 TYR A O 1
ATOM 708 N N A GLU A 1 89 ? 68.007 24.552 61.726 0.50 20.95 89 GLU A N 1
ATOM 709 N N B GLU A 1 89 ? 68.043 24.576 61.721 0.50 20.74 89 GLU A N 1
ATOM 710 C CA A GLU A 1 89 ? 68.026 25.795 62.479 0.50 21.41 89 GLU A CA 1
ATOM 711 C CA B GLU A 1 89 ? 68.108 25.794 62.515 0.50 21.40 89 GLU A CA 1
ATOM 712 C C A GLU A 1 89 ? 66.949 25.616 63.543 0.50 22.15 89 GLU A C 1
ATOM 713 C C B GLU A 1 89 ? 66.971 25.654 63.525 0.50 22.16 89 GLU A C 1
ATOM 714 O O A GLU A 1 89 ? 65.880 25.075 63.256 0.50 22.80 89 GLU A O 1
ATOM 715 O O B GLU A 1 89 ? 65.887 25.182 63.181 0.50 22.64 89 GLU A O 1
ATOM 726 N N . GLN A 1 90 ? 67.226 26.053 64.766 1.00 21.42 90 GLN A N 1
ATOM 727 C CA . GLN A 1 90 ? 66.237 25.956 65.834 1.00 21.01 90 GLN A CA 1
ATOM 728 C C . GLN A 1 90 ? 65.490 27.285 65.941 1.00 21.21 90 GLN A C 1
ATOM 729 O O . GLN A 1 90 ? 66.100 28.349 65.850 1.00 20.69 90 GLN A O 1
ATOM 735 N N . PHE A 1 91 ? 64.173 27.220 66.122 1.00 20.06 91 PHE A N 1
ATOM 736 C CA . PHE A 1 91 ? 63.346 28.419 66.239 1.00 20.31 91 PHE A CA 1
ATOM 737 C C . PHE A 1 91 ? 62.473 28.363 67.485 1.00 20.31 91 PHE A C 1
ATOM 738 O O . PHE A 1 91 ? 61.864 27.333 67.776 1.00 20.10 91 PHE A O 1
ATOM 746 N N . ALA A 1 92 ? 62.419 29.472 68.214 1.00 19.47 92 ALA A N 1
ATOM 747 C CA . ALA A 1 92 ? 61.578 29.571 69.400 1.00 20.13 92 ALA A CA 1
ATOM 748 C C . ALA A 1 92 ? 60.389 30.381 68.899 1.00 20.60 92 ALA A C 1
ATOM 749 O O . ALA A 1 92 ? 60.510 31.579 68.635 1.00 20.74 92 ALA A O 1
ATOM 751 N N . VAL A 1 93 ? 59.246 29.718 68.754 1.00 20.39 93 VAL A N 1
ATOM 752 C CA . VAL A 1 93 ? 58.043 30.353 68.223 1.00 20.44 93 VAL A CA 1
ATOM 753 C C . VAL A 1 93 ? 56.964 30.639 69.265 1.00 20.10 93 VAL A C 1
ATOM 754 O O . VAL A 1 93 ? 56.580 29.757 70.026 1.00 18.32 93 VAL A O 1
ATOM 758 N N . PRO A 1 94 ? 56.469 31.888 69.321 1.00 20.13 94 PRO A N 1
ATOM 759 C CA . PRO A 1 94 ? 55.421 32.214 70.295 1.00 20.73 94 PRO A CA 1
ATOM 760 C C . PRO A 1 94 ? 54.220 31.297 70.033 1.00 20.49 94 PRO A C 1
ATOM 761 O O . PRO A 1 94 ? 53.863 31.066 68.876 1.00 18.90 94 PRO A O 1
ATOM 765 N N . ARG A 1 95 ? 53.608 30.774 71.093 1.00 21.62 95 ARG A N 1
ATOM 766 C CA . ARG A 1 95 ? 52.457 29.877 70.950 1.00 22.00 95 ARG A CA 1
ATOM 767 C C . ARG A 1 95 ? 51.323 30.498 70.141 1.00 20.92 95 ARG A C 1
ATOM 768 O O . ARG A 1 95 ? 50.571 29.791 69.470 1.00 19.17 95 ARG A O 1
ATOM 776 N N . SER A 1 96 ? 51.196 31.822 70.208 1.00 19.74 96 SER A N 1
ATOM 777 C CA . SER A 1 96 ? 50.133 32.506 69.489 1.00 19.66 96 SER A CA 1
ATOM 778 C C . SER A 1 96 ? 50.280 32.437 67.969 1.00 18.67 96 SER A C 1
ATOM 779 O O . SER A 1 96 ? 49.334 32.736 67.243 1.00 18.80 96 SER A O 1
ATOM 782 N N . ARG A 1 97 ? 51.457 32.041 67.488 1.00 18.11 97 ARG A N 1
ATOM 783 C CA . ARG A 1 97 ? 51.683 31.914 66.047 1.00 16.90 97 ARG A CA 1
ATOM 784 C C . ARG A 1 97 ? 51.497 30.462 65.616 1.00 17.57 97 ARG A C 1
ATOM 785 O O . ARG A 1 97 ? 51.667 30.124 64.446 1.00 18.00 97 ARG A O 1
ATOM 793 N N . VAL A 1 98 ? 51.139 29.606 66.566 1.00 17.19 98 VAL A N 1
ATOM 794 C CA . VAL A 1 98 ? 50.958 28.190 66.283 1.00 16.84 98 VAL A CA 1
ATOM 795 C C . VAL A 1 98 ? 49.492 27.768 66.313 1.00 17.83 98 VAL A C 1
ATOM 796 O O . VAL A 1 98 ? 48.822 27.903 67.337 1.00 19.28 98 VAL A O 1
ATOM 800 N N . VAL A 1 99 ? 49.000 27.261 65.186 1.00 17.29 99 VAL A N 1
ATOM 801 C CA . VAL A 1 99 ? 47.618 26.798 65.084 1.00 17.71 99 VAL A CA 1
ATOM 802 C C . VAL A 1 99 ? 47.439 25.510 65.896 1.00 17.65 99 VAL A C 1
ATOM 803 O O . VAL A 1 99 ? 48.229 24.582 65.764 1.00 18.14 99 VAL A O 1
ATOM 807 N N . GLY A 1 100 ? 46.409 25.463 66.740 1.00 17.06 100 GLY A N 1
ATOM 808 C CA . GLY A 1 100 ? 46.165 24.271 67.546 1.00 18.33 100 GLY A CA 1
ATOM 809 C C . GLY A 1 100 ? 47.336 23.878 68.433 1.00 17.17 100 GLY A C 1
ATOM 810 O O . GLY A 1 100 ? 47.640 22.697 68.612 1.00 16.27 100 GLY A O 1
ATOM 811 N N . ALA A 1 101 ? 47.986 24.880 69.007 1.00 16.39 101 ALA A N 1
ATOM 812 C CA . ALA A 1 101 ? 49.146 24.663 69.862 1.00 15.78 101 ALA A CA 1
ATOM 813 C C . ALA A 1 101 ? 48.982 23.610 70.961 1.00 17.09 101 ALA A C 1
ATOM 814 O O . ALA A 1 101 ? 49.911 22.848 71.240 1.00 16.99 101 ALA A O 1
ATOM 816 N N A GLU A 1 102 ? 47.808 23.557 71.583 0.50 17.61 102 GLU A N 1
ATOM 817 N N B GLU A 1 102 ? 47.801 23.562 71.571 0.50 17.10 102 GLU A N 1
ATOM 818 C CA A GLU A 1 102 ? 47.573 22.602 72.662 0.50 18.59 102 GLU A CA 1
ATOM 819 C CA B GLU A 1 102 ? 47.543 22.618 72.649 0.50 17.89 102 GLU A CA 1
ATOM 820 C C A GLU A 1 102 ? 47.493 21.152 72.198 0.50 17.78 102 GLU A C 1
ATOM 821 C C B GLU A 1 102 ? 47.435 21.164 72.196 0.50 17.24 102 GLU A C 1
ATOM 822 O O A GLU A 1 102 ? 47.456 20.237 73.020 0.50 17.49 102 GLU A O 1
ATOM 823 O O B GLU A 1 102 ? 47.324 20.260 73.023 0.50 16.92 102 GLU A O 1
ATOM 834 N N . PHE A 1 103 ? 47.474 20.938 70.888 1.00 15.86 103 PHE A N 1
ATOM 835 C CA . PHE A 1 103 ? 47.380 19.584 70.351 1.00 17.27 103 PHE A CA 1
ATOM 836 C C . PHE A 1 103 ? 48.701 19.079 69.792 1.00 18.26 103 PHE A C 1
ATOM 837 O O . PHE A 1 103 ? 48.750 18.048 69.118 1.00 17.85 103 PHE A O 1
ATOM 845 N N . PHE A 1 104 ? 49.772 19.804 70.096 1.00 16.85 104 PHE A N 1
ATOM 846 C CA . PHE A 1 104 ? 51.105 19.436 69.642 1.00 18.39 104 PHE A CA 1
ATOM 847 C C . PHE A 1 104 ? 51.785 18.469 70.599 1.00 18.59 104 PHE A C 1
ATOM 848 O O . PHE A 1 104 ? 51.996 18.781 71.771 1.00 18.95 104 PHE A O 1
ATOM 856 N N . LYS A 1 105 ? 52.111 17.287 70.091 1.00 19.82 105 LYS A N 1
ATOM 857 C CA . LYS A 1 105 ? 52.810 16.277 70.871 1.00 21.21 105 LYS A CA 1
ATOM 858 C C . LYS A 1 105 ? 54.286 16.480 70.532 1.00 20.36 105 LYS A C 1
ATOM 859 O O . LYS A 1 105 ? 54.623 16.751 69.384 1.00 19.91 105 LYS A O 1
ATOM 865 N N . GLU A 1 106 ? 55.167 16.372 71.519 1.00 21.49 106 GLU A N 1
ATOM 866 C CA . GLU A 1 106 ? 56.582 16.544 71.229 1.00 21.98 106 GLU A CA 1
ATOM 867 C C . GLU A 1 106 ? 56.996 15.532 70.158 1.00 21.87 106 GLU A C 1
ATOM 868 O O . GLU A 1 106 ? 56.662 14.349 70.243 1.00 21.79 106 GLU A O 1
ATOM 874 N N . GLY A 1 107 ? 57.691 16.015 69.133 1.00 20.97 107 GLY A N 1
ATOM 875 C CA . GLY A 1 107 ? 58.120 15.147 68.053 1.00 21.23 107 GLY A CA 1
ATOM 876 C C . GLY A 1 107 ? 57.259 15.282 66.807 1.00 21.23 107 GLY A C 1
ATOM 877 O O . GLY A 1 107 ? 57.642 14.826 65.731 1.00 22.37 107 GLY A O 1
ATOM 878 N N A MET A 1 108 ? 56.106 15.933 66.962 0.50 21.17 108 MET A N 1
ATOM 879 N N B MET A 1 108 ? 56.085 15.887 66.938 0.50 20.66 108 MET A N 1
ATOM 880 C CA A MET A 1 108 ? 55.170 16.165 65.862 0.50 21.88 108 MET A CA 1
ATOM 881 C CA B MET A 1 108 ? 55.204 16.032 65.788 0.50 20.81 108 MET A CA 1
ATOM 882 C C A MET A 1 108 ? 55.758 17.133 64.838 0.50 21.83 108 MET A C 1
ATOM 883 C C B MET A 1 108 ? 55.753 17.064 64.808 0.50 20.42 108 MET A C 1
ATOM 884 O O A MET A 1 108 ? 56.481 18.065 65.192 0.50 22.28 108 MET A O 1
ATOM 885 O O B MET A 1 108 ? 56.415 18.020 65.208 0.50 20.28 108 MET A O 1
ATOM 894 N N A THR A 1 109 ? 55.436 16.914 63.567 0.50 21.43 109 THR A N 1
ATOM 895 N N B THR A 1 109 ? 55.473 16.866 63.524 0.50 20.02 109 THR A N 1
ATOM 896 C CA A THR A 1 109 ? 55.925 17.774 62.496 0.50 21.16 109 THR A CA 1
ATOM 897 C CA B THR A 1 109 ? 55.939 17.786 62.494 0.50 19.98 109 THR A CA 1
ATOM 898 C C A THR A 1 109 ? 54.807 18.693 62.016 0.50 20.57 109 THR A C 1
ATOM 899 C C B THR A 1 109 ? 54.812 18.695 62.023 0.50 19.74 109 THR A C 1
ATOM 900 O O A THR A 1 109 ? 53.652 18.279 61.916 0.50 22.31 109 THR A O 1
ATOM 901 O O B THR A 1 109 ? 53.657 18.276 61.937 0.50 21.51 109 THR A O 1
ATOM 908 N N . ALA A 1 110 ? 55.157 19.942 61.724 1.00 19.15 110 ALA A N 1
ATOM 909 C CA . ALA A 1 110 ? 54.187 20.921 61.258 1.00 18.08 110 ALA A CA 1
ATOM 910 C C . ALA A 1 110 ? 54.810 21.752 60.148 1.00 18.22 110 ALA A C 1
ATOM 911 O O . ALA A 1 110 ? 56.013 21.658 59.888 1.00 18.12 110 ALA A O 1
ATOM 913 N N . LEU A 1 111 ? 53.996 22.564 59.486 1.00 17.39 111 LEU A N 1
ATOM 914 C CA . LEU A 1 111 ? 54.496 23.399 58.404 1.00 18.90 111 LEU A CA 1
ATOM 915 C C . LEU A 1 111 ? 54.633 24.844 58.859 1.00 18.78 111 LEU A C 1
ATOM 916 O O . LEU A 1 111 ? 53.682 25.445 59.358 1.00 19.19 111 LEU A O 1
ATOM 921 N N . GLY A 1 112 ? 55.829 25.396 58.697 1.00 18.48 112 GLY A N 1
ATOM 922 C CA . GLY A 1 112 ? 56.045 26.770 59.097 1.00 18.79 112 GLY A CA 1
ATOM 923 C C . GLY A 1 112 ? 56.178 27.698 57.912 1.00 19.97 112 GLY A C 1
ATOM 924 O O . GLY A 1 112 ? 56.872 27.385 56.942 1.00 21.79 112 GLY A O 1
ATOM 925 N N . ASP A 1 113 ? 55.497 28.836 57.982 1.00 20.83 113 ASP A N 1
ATOM 926 C CA . ASP A 1 113 ? 55.571 29.835 56.926 1.00 21.64 113 ASP A CA 1
ATOM 927 C C . ASP A 1 113 ? 56.698 30.763 57.338 1.00 21.96 113 ASP A C 1
ATOM 928 O O . ASP A 1 113 ? 56.635 31.401 58.388 1.00 21.25 113 ASP A O 1
ATOM 933 N N . MET A 1 114 ? 57.731 30.827 56.505 1.00 23.84 114 MET A N 1
ATOM 934 C CA . MET A 1 114 ? 58.913 31.627 56.799 1.00 25.63 114 MET A CA 1
ATOM 935 C C . MET A 1 114 ? 59.018 32.937 56.029 1.00 26.68 114 MET A C 1
ATOM 936 O O . MET A 1 114 ? 58.964 32.957 54.798 1.00 27.86 114 MET A O 1
ATOM 941 N N . TYR A 1 115 ? 59.178 34.027 56.769 1.00 26.56 115 TYR A N 1
ATOM 942 C CA . TYR A 1 115 ? 59.328 35.350 56.182 1.00 26.48 115 TYR A CA 1
ATOM 943 C C . TYR A 1 115 ? 60.604 35.948 56.757 1.00 26.83 115 TYR A C 1
ATOM 944 O O . TYR A 1 115 ? 60.769 36.022 57.974 1.00 24.59 115 TYR A O 1
ATOM 953 N N . GLU A 1 116 ? 61.506 36.369 55.878 1.00 27.38 116 GLU A N 1
ATOM 954 C CA . GLU A 1 116 ? 62.774 36.944 56.305 1.00 28.60 116 GLU A CA 1
ATOM 955 C C . GLU A 1 116 ? 63.528 35.977 57.218 1.00 27.64 116 GLU A C 1
ATOM 956 O O . GLU A 1 116 ? 64.190 36.389 58.169 1.00 27.85 116 GLU A O 1
ATOM 962 N N . GLY A 1 117 ? 63.403 34.685 56.921 1.00 27.62 117 GLY A N 1
ATOM 963 C CA . GLY A 1 117 ? 64.102 33.661 57.680 1.00 28.64 117 GLY A CA 1
ATOM 964 C C . GLY A 1 117 ? 63.523 33.214 59.012 1.00 28.62 117 GLY A C 1
ATOM 965 O O . GLY A 1 117 ? 64.116 32.368 59.677 1.00 29.53 117 GLY A O 1
ATOM 966 N N . GLN A 1 118 ? 62.377 33.760 59.407 1.00 27.36 118 GLN A N 1
ATOM 967 C CA . GLN A 1 118 ? 61.767 33.385 60.678 1.00 26.18 118 GLN A CA 1
ATOM 968 C C . GLN A 1 118 ? 60.314 32.957 60.482 1.00 24.79 118 GLN A C 1
ATOM 969 O O . GLN A 1 118 ? 59.627 33.457 59.596 1.00 23.89 118 GLN A O 1
ATOM 975 N N . PRO A 1 119 ? 59.827 32.018 61.312 1.00 22.87 119 PRO A N 1
ATOM 976 C CA . PRO A 1 119 ? 58.441 31.556 61.183 1.00 21.52 119 PRO A CA 1
ATOM 977 C C . PRO A 1 119 ? 57.441 32.626 61.594 1.00 21.68 119 PRO A C 1
ATOM 978 O O . PRO A 1 119 ? 57.595 33.249 62.647 1.00 22.61 119 PRO A O 1
ATOM 982 N N . ILE A 1 120 ? 56.425 32.848 60.764 1.00 19.78 120 ILE A N 1
ATOM 983 C CA . ILE A 1 120 ? 55.387 33.820 61.088 1.00 18.64 120 ILE A CA 1
ATOM 984 C C . ILE A 1 120 ? 54.105 33.070 61.455 1.00 18.89 120 ILE A C 1
ATOM 985 O O . ILE A 1 120 ? 53.173 33.647 62.019 1.00 17.48 120 ILE A O 1
ATOM 990 N N . LYS A 1 121 ? 54.071 31.777 61.137 1.00 18.64 121 LYS A N 1
ATOM 991 C CA . LYS A 1 121 ? 52.928 30.930 61.469 1.00 18.95 121 LYS A CA 1
ATOM 992 C C . LYS A 1 121 ? 53.343 29.466 61.347 1.00 18.47 121 LYS A C 1
ATOM 993 O O . LYS A 1 121 ? 54.146 29.109 60.480 1.00 18.88 121 LYS A O 1
ATOM 999 N N . VAL A 1 122 ? 52.813 28.626 62.230 1.00 16.66 122 VAL A N 1
ATOM 1000 C CA . VAL A 1 122 ? 53.120 27.199 62.218 1.00 16.71 122 VAL A CA 1
ATOM 1001 C C . VAL A 1 122 ? 51.787 26.461 62.242 1.00 16.70 122 VAL A C 1
ATOM 1002 O O . VAL A 1 122 ? 50.963 26.665 63.135 1.00 17.49 122 VAL A O 1
ATOM 1006 N N . THR A 1 123 ? 51.585 25.597 61.256 1.00 17.48 123 THR A N 1
ATOM 1007 C CA . THR A 1 123 ? 50.329 24.874 61.129 1.00 16.79 123 THR A CA 1
ATOM 1008 C C . THR A 1 123 ? 50.501 23.363 61.075 1.00 16.26 123 THR A C 1
ATOM 1009 O O . THR A 1 123 ? 51.200 22.842 60.210 1.00 17.09 123 THR A O 1
ATOM 1013 N N . PRO A 1 124 ? 49.853 22.643 62.000 1.00 16.79 124 PRO A N 1
ATOM 1014 C CA . PRO A 1 124 ? 49.945 21.183 62.036 1.00 17.01 124 PRO A CA 1
ATOM 1015 C C . PRO A 1 124 ? 48.948 20.594 61.040 1.00 18.08 124 PRO A C 1
ATOM 1016 O O . PRO A 1 124 ? 48.157 21.325 60.451 1.00 18.54 124 PRO A O 1
ATOM 1020 N N . PRO A 1 125 ? 48.987 19.268 60.826 1.00 18.49 125 PRO A N 1
ATOM 1021 C CA . PRO A 1 125 ? 48.035 18.665 59.886 1.00 18.36 125 PRO A CA 1
ATOM 1022 C C . PRO A 1 125 ? 46.638 18.958 60.431 1.00 18.13 125 PRO A C 1
ATOM 1023 O O . PRO A 1 125 ? 46.472 19.138 61.636 1.00 17.48 125 PRO A O 1
ATOM 1027 N N A THR A 1 126 ? 45.644 18.995 59.549 0.50 17.89 126 THR A N 1
ATOM 1028 N N B THR A 1 126 ? 45.637 19.014 59.558 0.50 18.19 126 THR A N 1
ATOM 1029 C CA A THR A 1 126 ? 44.270 19.264 59.959 0.50 18.39 126 THR A CA 1
ATOM 1030 C CA B THR A 1 126 ? 44.277 19.293 60.010 0.50 18.70 126 THR A CA 1
ATOM 1031 C C A THR A 1 126 ? 43.818 18.285 61.038 0.50 17.48 126 THR A C 1
ATOM 1032 C C B THR A 1 126 ? 43.825 18.285 61.063 0.50 17.65 126 THR A C 1
ATOM 1033 O O A THR A 1 126 ? 43.116 18.660 61.979 0.50 18.05 126 THR A O 1
ATOM 1034 O O B THR A 1 126 ? 43.122 18.639 62.011 0.50 17.88 126 THR A O 1
ATOM 1041 N N . VAL A 1 127 ? 44.225 17.029 60.893 1.00 16.63 127 VAL A N 1
ATOM 1042 C CA . VAL A 1 127 ? 43.871 15.984 61.849 1.00 17.29 127 VAL A CA 1
ATOM 1043 C C . VAL A 1 127 ? 45.136 15.319 62.380 1.00 16.58 127 VAL A C 1
ATOM 1044 O O . VAL A 1 127 ? 46.001 14.899 61.604 1.00 17.75 127 VAL A O 1
ATOM 1048 N N . VAL A 1 128 ? 45.251 15.249 63.703 1.00 16.25 128 VAL A N 1
ATOM 1049 C CA . VAL A 1 128 ? 46.401 14.615 64.341 1.00 16.85 128 VAL A CA 1
ATOM 1050 C C . VAL A 1 128 ? 45.895 13.529 65.285 1.00 16.88 128 VAL A C 1
ATOM 1051 O O . VAL A 1 128 ? 44.734 13.549 65.710 1.00 16.73 128 VAL A O 1
ATOM 1055 N N . GLU A 1 129 ? 46.759 12.571 65.605 1.00 15.96 129 GLU A N 1
ATOM 1056 C CA . GLU A 1 129 ? 46.375 11.490 66.501 1.00 16.50 129 GLU A CA 1
ATOM 1057 C C . GLU A 1 129 ? 47.006 11.685 67.871 1.00 15.94 129 GLU A C 1
ATOM 1058 O O . GLU A 1 129 ? 48.216 11.870 67.987 1.00 17.41 129 GLU A O 1
ATOM 1064 N N . LEU A 1 130 ? 46.175 11.641 68.904 1.00 14.57 130 LEU A N 1
ATOM 1065 C CA . LEU A 1 130 ? 46.638 11.827 70.269 1.00 15.08 130 LEU A CA 1
ATOM 1066 C C . LEU A 1 130 ? 46.008 10.792 71.182 1.00 15.84 130 LEU A C 1
ATOM 1067 O O . LEU A 1 130 ? 44.869 10.365 70.975 1.00 15.95 130 LEU A O 1
ATOM 1072 N N . LYS A 1 131 ? 46.754 10.399 72.203 1.00 16.48 131 LYS A N 1
ATOM 1073 C CA . LYS A 1 131 ? 46.274 9.415 73.153 1.00 17.43 131 LYS A CA 1
ATOM 1074 C C . LYS A 1 131 ? 45.482 10.043 74.294 1.00 18.11 131 LYS A C 1
ATOM 1075 O O . LYS A 1 131 ? 45.831 11.117 74.798 1.00 18.42 131 LYS A O 1
ATOM 1081 N N . VAL A 1 132 ? 44.397 9.378 74.675 1.00 16.63 132 VAL A N 1
ATOM 1082 C CA . VAL A 1 132 ? 43.579 9.816 75.797 1.00 16.67 132 VAL A CA 1
ATOM 1083 C C . VAL A 1 132 ? 44.272 9.234 77.029 1.00 17.88 132 VAL A C 1
ATOM 1084 O O . VAL A 1 132 ? 44.489 8.022 77.102 1.00 18.71 132 VAL A O 1
ATOM 1088 N N . VAL A 1 133 ? 44.634 10.085 77.985 1.00 16.05 133 VAL A N 1
ATOM 1089 C CA . VAL A 1 133 ? 45.298 9.599 79.194 1.00 15.79 133 VAL A CA 1
ATOM 1090 C C . VAL A 1 133 ? 44.376 9.557 80.406 1.00 15.33 133 VAL A C 1
ATOM 1091 O O . VAL A 1 133 ? 44.647 8.846 81.368 1.00 15.16 133 VAL A O 1
ATOM 1095 N N . ASP A 1 134 ? 43.276 10.302 80.367 1.00 14.24 134 ASP A N 1
ATOM 1096 C CA . ASP A 1 134 ? 42.358 10.308 81.494 1.00 15.91 134 ASP A CA 1
ATOM 1097 C C . ASP A 1 134 ? 40.951 10.666 81.041 1.00 18.03 134 ASP A C 1
ATOM 1098 O O . ASP A 1 134 ? 40.730 11.693 80.407 1.00 18.10 134 ASP A O 1
ATOM 1103 N N . THR A 1 135 ? 40.008 9.789 81.353 1.00 18.31 135 THR A N 1
ATOM 1104 C CA . THR A 1 135 ? 38.610 10.003 81.003 1.00 19.98 135 THR A CA 1
ATOM 1105 C C . THR A 1 135 ? 37.825 9.005 81.836 1.00 22.26 135 THR A C 1
ATOM 1106 O O . THR A 1 135 ? 38.331 7.926 82.155 1.00 22.03 135 THR A O 1
ATOM 1110 N N . PRO A 1 136 ? 36.594 9.355 82.233 1.00 21.86 136 PRO A N 1
ATOM 1111 C CA . PRO A 1 136 ? 35.830 8.398 83.036 1.00 23.84 136 PRO A CA 1
ATOM 1112 C C . PRO A 1 136 ? 35.672 7.084 82.273 1.00 24.52 136 PRO A C 1
ATOM 1113 O O . PRO A 1 136 ? 35.328 7.078 81.091 1.00 24.25 136 PRO A O 1
ATOM 1117 N N . PRO A 1 137 ? 35.942 5.952 82.935 1.00 26.55 137 PRO A N 1
ATOM 1118 C CA . PRO A 1 137 ? 35.811 4.650 82.272 1.00 26.51 137 PRO A CA 1
ATOM 1119 C C . PRO A 1 137 ? 34.353 4.309 81.963 1.00 27.54 137 PRO A C 1
ATOM 1120 O O . PRO A 1 137 ? 33.449 4.658 82.722 1.00 27.02 137 PRO A O 1
ATOM 1124 N N . GLY A 1 138 ? 34.129 3.631 80.843 1.00 29.00 138 GLY A N 1
ATOM 1125 C CA . GLY A 1 138 ? 32.778 3.240 80.477 1.00 30.35 138 GLY A CA 1
ATOM 1126 C C . GLY A 1 138 ? 31.805 4.363 80.168 1.00 31.81 138 GLY A C 1
ATOM 1127 O O . GLY A 1 138 ? 32.194 5.447 79.727 1.00 29.90 138 GLY A O 1
ATOM 1128 N N . VAL A 1 139 ? 30.523 4.108 80.412 1.00 32.10 139 VAL A N 1
ATOM 1129 C CA . VAL A 1 139 ? 29.487 5.095 80.130 1.00 33.13 139 VAL A CA 1
ATOM 1130 C C . VAL A 1 139 ? 29.273 6.114 81.241 1.00 32.59 139 VAL A C 1
ATOM 1131 O O . VAL A 1 139 ? 28.136 6.442 81.579 1.00 36.68 139 VAL A O 1
ATOM 1135 N N . ARG A 1 140 ? 30.363 6.621 81.807 1.00 30.03 140 ARG A N 1
ATOM 1136 C CA . ARG A 1 140 ? 30.267 7.616 82.868 1.00 28.07 140 ARG A CA 1
ATOM 1137 C C . ARG A 1 140 ? 30.357 9.028 82.298 1.00 26.37 140 ARG A C 1
ATOM 1138 O O . ARG A 1 140 ? 31.343 9.731 82.513 1.00 27.62 140 ARG A O 1
ATOM 1146 N N . GLY A 1 141 ? 29.326 9.434 81.561 1.00 25.64 141 GLY A N 1
ATOM 1147 C CA . GLY A 1 141 ? 29.314 10.767 80.982 1.00 23.39 141 GLY A CA 1
ATOM 1148 C C . GLY A 1 141 ? 29.101 11.825 82.049 1.00 23.24 141 GLY A C 1
ATOM 1149 O O . GLY A 1 141 ? 28.587 11.524 83.130 1.00 21.98 141 GLY A O 1
ATOM 1150 N N . ASP A 1 142 ? 29.489 13.065 81.753 1.00 20.46 142 ASP A N 1
ATOM 1151 C CA . ASP A 1 142 ? 29.331 14.152 82.712 1.00 20.79 142 ASP A CA 1
ATOM 1152 C C . ASP A 1 142 ? 27.889 14.653 82.801 1.00 20.49 142 ASP A C 1
ATOM 1153 O O . ASP A 1 142 ? 27.531 15.366 83.741 1.00 20.60 142 ASP A O 1
ATOM 1158 N N . THR A 1 143 ? 27.067 14.302 81.814 1.00 19.15 143 THR A N 1
ATOM 1159 C CA . THR A 1 143 ? 25.652 14.679 81.835 1.00 19.87 143 THR A CA 1
ATOM 1160 C C . THR A 1 143 ? 24.868 13.383 81.959 1.00 20.60 143 THR A C 1
ATOM 1161 O O . THR A 1 143 ? 25.419 12.301 81.749 1.00 20.05 143 THR A O 1
ATOM 1165 N N . VAL A 1 144 ? 23.587 13.483 82.295 1.00 19.79 144 VAL A N 1
ATOM 1166 C CA . VAL A 1 144 ? 22.761 12.292 82.452 1.00 20.60 144 VAL A CA 1
ATOM 1167 C C . VAL A 1 144 ? 22.458 11.587 81.137 1.00 22.08 144 VAL A C 1
ATOM 1168 O O . VAL A 1 144 ? 22.578 10.360 81.040 1.00 21.88 144 VAL A O 1
ATOM 1172 N N . SER A 1 145 ? 22.082 12.363 80.123 1.00 21.89 145 SER A N 1
ATOM 1173 C CA . SER A 1 145 ? 21.709 11.794 78.829 1.00 23.05 145 SER A CA 1
ATOM 1174 C C . SER A 1 145 ? 22.650 12.065 77.657 1.00 21.48 145 SER A C 1
ATOM 1175 O O . SER A 1 145 ? 22.405 11.584 76.549 1.00 21.48 145 SER A O 1
ATOM 1178 N N . GLY A 1 146 ? 23.712 12.829 77.886 1.00 19.41 146 GLY A N 1
ATOM 1179 C CA . GLY A 1 146 ? 24.639 13.121 76.805 1.00 18.79 146 GLY A CA 1
ATOM 1180 C C . GLY A 1 146 ? 25.312 11.868 76.287 1.00 17.76 146 GLY A C 1
ATOM 1181 O O . GLY A 1 146 ? 25.290 10.829 76.948 1.00 19.49 146 GLY A O 1
ATOM 1182 N N . GLY A 1 147 ? 25.903 11.961 75.100 1.00 16.52 147 GLY A N 1
ATOM 1183 C CA . GLY A 1 147 ? 26.585 10.816 74.528 1.00 17.40 147 GLY A CA 1
ATOM 1184 C C . GLY A 1 147 ? 28.096 10.960 74.554 1.00 17.19 147 GLY A C 1
ATOM 1185 O O . GLY A 1 147 ? 28.801 10.171 73.923 1.00 17.81 147 GLY A O 1
ATOM 1186 N N . SER A 1 148 ? 28.602 11.957 75.279 1.00 16.10 148 SER A N 1
ATOM 1187 C CA . SER A 1 148 ? 30.050 12.169 75.356 1.00 14.69 148 SER A CA 1
ATOM 1188 C C . SER A 1 148 ? 30.517 12.475 76.777 1.00 14.37 148 SER A C 1
ATOM 1189 O O . SER A 1 148 ? 29.712 12.754 77.667 1.00 16.40 148 SER A O 1
ATOM 1192 N N . LYS A 1 149 ? 31.830 12.417 76.976 1.00 13.22 149 LYS A N 1
ATOM 1193 C CA . LYS A 1 149 ? 32.449 12.680 78.274 1.00 13.83 149 LYS A CA 1
ATOM 1194 C C . LYS A 1 149 ? 33.772 13.423 78.060 1.00 14.60 149 LYS A C 1
ATOM 1195 O O . LYS A 1 149 ? 34.358 13.366 76.978 1.00 13.59 149 LYS A O 1
ATOM 1201 N N . PRO A 1 150 ? 34.256 14.140 79.087 1.00 14.97 150 PRO A N 1
ATOM 1202 C CA . PRO A 1 150 ? 35.516 14.880 78.955 1.00 15.65 150 PRO A CA 1
ATOM 1203 C C . PRO A 1 150 ? 36.705 13.927 78.954 1.00 14.89 150 PRO A C 1
ATOM 1204 O O . PRO A 1 150 ? 36.698 12.925 79.668 1.00 16.50 150 PRO A O 1
ATOM 1208 N N . ALA A 1 151 ? 37.719 14.236 78.159 1.00 13.56 151 ALA A N 1
ATOM 1209 C CA . ALA A 1 151 ? 38.911 13.402 78.109 1.00 15.46 151 ALA A CA 1
ATOM 1210 C C . ALA A 1 151 ? 40.168 14.246 78.036 1.00 14.81 151 ALA A C 1
ATOM 1211 O O . ALA A 1 151 ? 40.289 15.126 77.184 1.00 14.77 151 ALA A O 1
ATOM 1213 N N . THR A 1 152 ? 41.103 13.978 78.939 1.00 13.44 152 THR A N 1
ATOM 1214 C CA . THR A 1 152 ? 42.368 14.694 78.946 1.00 14.05 152 THR A CA 1
ATOM 1215 C C . THR A 1 152 ? 43.294 13.938 78.007 1.00 13.94 152 THR A C 1
ATOM 1216 O O . THR A 1 152 ? 43.425 12.720 78.120 1.00 13.86 152 THR A O 1
ATOM 1220 N N . LEU A 1 153 ? 43.915 14.651 77.070 1.00 13.34 153 LEU A N 1
ATOM 1221 C CA . LEU A 1 153 ? 44.822 14.027 76.106 1.00 14.09 153 LEU A CA 1
ATOM 1222 C C . LEU A 1 153 ? 46.258 14.091 76.610 1.00 14.75 153 LEU A C 1
ATOM 1223 O O . LEU A 1 153 ? 46.543 14.796 77.581 1.00 15.63 153 LEU A O 1
ATOM 1228 N N . GLU A 1 154 ? 47.162 13.365 75.953 1.00 13.55 154 GLU A N 1
ATOM 1229 C CA . GLU A 1 154 ? 48.564 13.336 76.380 1.00 14.86 154 GLU A CA 1
ATOM 1230 C C . GLU A 1 154 ? 49.252 14.703 76.409 1.00 16.17 154 GLU A C 1
ATOM 1231 O O . GLU A 1 154 ? 50.286 14.869 77.063 1.00 18.00 154 GLU A O 1
ATOM 1237 N N . THR A 1 155 ? 48.671 15.677 75.714 1.00 15.38 155 THR A N 1
ATOM 1238 C CA . THR A 1 155 ? 49.216 17.033 75.655 1.00 15.39 155 THR A CA 1
ATOM 1239 C C . THR A 1 155 ? 48.671 17.931 76.760 1.00 16.99 155 THR A C 1
ATOM 1240 O O . THR A 1 155 ? 49.127 19.064 76.920 1.00 18.72 155 THR A O 1
ATOM 1244 N N . GLY A 1 156 ? 47.690 17.439 77.509 1.00 15.92 156 GLY A N 1
ATOM 1245 C CA . GLY A 1 156 ? 47.096 18.249 78.561 1.00 15.32 156 GLY A CA 1
ATOM 1246 C C . GLY A 1 156 ? 45.770 18.844 78.114 1.00 15.45 156 GLY A C 1
ATOM 1247 O O . GLY A 1 156 ? 44.966 19.290 78.939 1.00 16.44 156 GLY A O 1
ATOM 1248 N N . ALA A 1 157 ? 45.535 18.851 76.804 1.00 13.67 157 ALA A N 1
ATOM 1249 C CA . ALA A 1 157 ? 44.285 19.377 76.267 1.00 14.34 157 ALA A CA 1
ATOM 1250 C C . ALA A 1 157 ? 43.118 18.475 76.663 1.00 15.60 157 ALA A C 1
ATOM 1251 O O . ALA A 1 157 ? 43.290 17.265 76.845 1.00 15.57 157 ALA A O 1
ATOM 1253 N N . VAL A 1 158 ? 41.933 19.064 76.789 1.00 15.72 158 VAL A N 1
ATOM 1254 C CA . VAL A 1 158 ? 40.730 18.314 77.148 1.00 15.04 158 VAL A CA 1
ATOM 1255 C C . VAL A 1 158 ? 39.668 18.501 76.072 1.00 14.95 158 VAL A C 1
ATOM 1256 O O . VAL A 1 158 ? 39.369 19.629 75.674 1.00 15.76 158 VAL A O 1
ATOM 1260 N N . VAL A 1 159 ? 39.113 17.393 75.594 1.00 14.28 159 VAL A N 1
ATOM 1261 C CA . VAL A 1 159 ? 38.063 17.437 74.576 1.00 13.95 159 VAL A CA 1
ATOM 1262 C C . VAL A 1 159 ? 36.974 16.429 74.921 1.00 14.80 159 VAL A C 1
ATOM 1263 O O . VAL A 1 159 ? 37.213 15.486 75.675 1.00 15.22 159 VAL A O 1
ATOM 1267 N N . GLN A 1 160 ? 35.777 16.632 74.377 1.00 12.83 160 GLN A N 1
ATOM 1268 C CA . GLN A 1 160 ? 34.679 15.700 74.608 1.00 13.53 160 GLN A CA 1
ATOM 1269 C C . GLN A 1 160 ? 34.871 14.522 73.659 1.00 13.60 160 GLN A C 1
ATOM 1270 O O . GLN A 1 160 ? 35.189 14.715 72.482 1.00 13.91 160 GLN A O 1
ATOM 1276 N N . VAL A 1 161 ? 34.690 13.310 74.178 1.00 14.19 161 VAL A N 1
ATOM 1277 C CA . VAL A 1 161 ? 34.810 12.094 73.377 1.00 14.55 161 VAL A CA 1
ATOM 1278 C C . VAL A 1 161 ? 33.599 11.196 73.629 1.00 15.85 161 VAL A C 1
ATOM 1279 O O . VAL A 1 161 ? 32.944 11.298 74.666 1.00 15.35 161 VAL A O 1
ATOM 1283 N N . PRO A 1 162 ? 33.274 10.315 72.668 1.00 16.22 162 PRO A N 1
ATOM 1284 C CA . PRO A 1 162 ? 32.128 9.410 72.840 1.00 17.36 162 PRO A CA 1
ATOM 1285 C C . PRO A 1 162 ? 32.322 8.556 74.092 1.00 17.44 162 PRO A C 1
ATOM 1286 O O . PRO A 1 162 ? 33.451 8.357 74.540 1.00 17.36 162 PRO A O 1
ATOM 1290 N N . LEU A 1 163 ? 31.228 8.040 74.643 1.00 16.61 163 LEU A N 1
ATOM 1291 C CA . LEU A 1 163 ? 31.304 7.226 75.854 1.00 17.73 163 LEU A CA 1
ATOM 1292 C C . LEU A 1 163 ? 32.092 5.928 75.667 1.00 17.70 163 LEU A C 1
ATOM 1293 O O . LEU A 1 163 ? 32.615 5.371 76.637 1.00 18.68 163 LEU A O 1
ATOM 1298 N N . PHE A 1 164 ? 32.190 5.453 74.430 1.00 18.93 164 PHE A N 1
ATOM 1299 C CA . PHE A 1 164 ? 32.915 4.215 74.163 1.00 18.99 164 PHE A CA 1
ATOM 1300 C C . PHE A 1 164 ? 34.434 4.366 74.093 1.00 19.99 164 PHE A C 1
ATOM 1301 O O . PHE A 1 164 ? 35.153 3.375 73.964 1.00 20.53 164 PHE A O 1
ATOM 1309 N N . VAL A 1 165 ? 34.928 5.598 74.192 1.00 17.39 165 VAL A N 1
ATOM 1310 C CA . VAL A 1 165 ? 36.371 5.832 74.166 1.00 17.68 165 VAL A CA 1
ATOM 1311 C C . VAL A 1 165 ? 36.893 5.614 75.582 1.00 16.98 165 VAL A C 1
ATOM 1312 O O . VAL A 1 165 ? 36.299 6.092 76.545 1.00 17.95 165 VAL A O 1
ATOM 1316 N N . GLU A 1 166 ? 37.998 4.885 75.708 1.00 16.19 166 GLU A N 1
ATOM 1317 C CA . GLU A 1 166 ? 38.558 4.582 77.022 1.00 18.03 166 GLU A CA 1
ATOM 1318 C C . GLU A 1 166 ? 39.973 5.108 77.214 1.00 17.40 166 GLU A C 1
ATOM 1319 O O . GLU A 1 166 ? 40.663 5.440 76.252 1.00 17.69 166 GLU A O 1
ATOM 1325 N N . PRO A 1 167 ? 40.424 5.192 78.475 1.00 18.23 167 PRO A N 1
ATOM 1326 C CA . PRO A 1 167 ? 41.779 5.681 78.743 1.00 19.23 167 PRO A CA 1
ATOM 1327 C C . PRO A 1 167 ? 42.800 4.833 77.984 1.00 18.13 167 PRO A C 1
ATOM 1328 O O . PRO A 1 167 ? 42.677 3.605 77.925 1.00 18.63 167 PRO A O 1
ATOM 1332 N N . GLY A 1 168 ? 43.790 5.491 77.393 1.00 17.89 168 GLY A N 1
ATOM 1333 C CA . GLY A 1 168 ? 44.820 4.785 76.653 1.00 18.57 168 GLY A CA 1
ATOM 1334 C C . GLY A 1 168 ? 44.551 4.662 75.165 1.00 19.16 168 GLY A C 1
ATOM 1335 O O . GLY A 1 168 ? 45.445 4.311 74.397 1.00 20.37 168 GLY A O 1
ATOM 1336 N N . GLU A 1 169 ? 43.322 4.958 74.752 1.00 18.50 169 GLU A N 1
ATOM 1337 C CA . GLU A 1 169 ? 42.943 4.873 73.343 1.00 17.76 169 GLU A CA 1
ATOM 1338 C C . GLU A 1 169 ? 43.436 6.090 72.555 1.00 18.36 169 GLU A C 1
ATOM 1339 O O . GLU A 1 169 ? 43.407 7.215 73.057 1.00 17.81 169 GLU A O 1
ATOM 1345 N N . VAL A 1 170 ? 43.888 5.867 71.324 1.00 16.58 170 VAL A N 1
ATOM 1346 C CA . VAL A 1 170 ? 44.362 6.971 70.488 1.00 16.74 170 VAL A CA 1
ATOM 1347 C C . VAL A 1 170 ? 43.196 7.503 69.650 1.00 16.18 170 VAL A C 1
ATOM 1348 O O . VAL A 1 170 ? 42.503 6.734 68.983 1.00 17.98 170 VAL A O 1
ATOM 1352 N N . ILE A 1 171 ? 42.979 8.815 69.682 1.00 15.74 171 ILE A N 1
ATOM 1353 C CA . ILE A 1 171 ? 41.886 9.415 68.918 1.00 15.24 171 ILE A CA 1
ATOM 1354 C C . ILE A 1 171 ? 42.398 10.401 67.869 1.00 15.43 171 ILE A C 1
ATOM 1355 O O . ILE A 1 171 ? 43.574 10.773 67.866 1.00 15.08 171 ILE A O 1
ATOM 1360 N N . LYS A 1 172 ? 41.501 10.810 66.977 1.00 15.19 172 LYS A N 1
ATOM 1361 C CA . LYS A 1 172 ? 41.826 11.781 65.939 1.00 15.24 172 LYS A CA 1
ATOM 1362 C C . LYS A 1 172 ? 41.215 13.111 66.370 1.00 15.84 172 LYS A C 1
ATOM 1363 O O . LYS A 1 172 ? 40.052 13.164 66.765 1.00 16.49 172 LYS A O 1
ATOM 1369 N N . VAL A 1 173 ? 42.002 14.178 66.293 1.00 14.95 173 VAL A N 1
ATOM 1370 C CA . VAL A 1 173 ? 41.554 15.505 66.685 1.00 16.14 173 VAL A CA 1
ATOM 1371 C C . VAL A 1 173 ? 41.762 16.503 65.555 1.00 17.14 173 VAL A C 1
ATOM 1372 O O . VAL A 1 173 ? 42.823 16.531 64.926 1.00 17.79 173 VAL A O 1
ATOM 1376 N N . ASP A 1 174 ? 40.731 17.302 65.285 1.00 16.78 174 ASP A N 1
ATOM 1377 C CA . ASP A 1 174 ? 40.807 18.332 64.255 1.00 17.42 174 ASP A CA 1
ATOM 1378 C C . ASP A 1 174 ? 41.511 19.503 64.939 1.00 17.92 174 ASP A C 1
ATOM 1379 O O . ASP A 1 174 ? 41.003 20.057 65.912 1.00 18.31 174 ASP A O 1
ATOM 1384 N N . THR A 1 175 ? 42.688 19.864 64.441 1.00 16.42 175 THR A N 1
ATOM 1385 C CA . THR A 1 175 ? 43.476 20.928 65.050 1.00 16.71 175 THR A CA 1
ATOM 1386 C C . THR A 1 175 ? 42.934 22.327 64.828 1.00 18.12 175 THR A C 1
ATOM 1387 O O . THR A 1 175 ? 43.322 23.260 65.532 1.00 18.56 175 THR A O 1
ATOM 1391 N N . ARG A 1 176 ? 42.040 22.469 63.857 1.00 21.15 176 ARG A N 1
ATOM 1392 C CA . ARG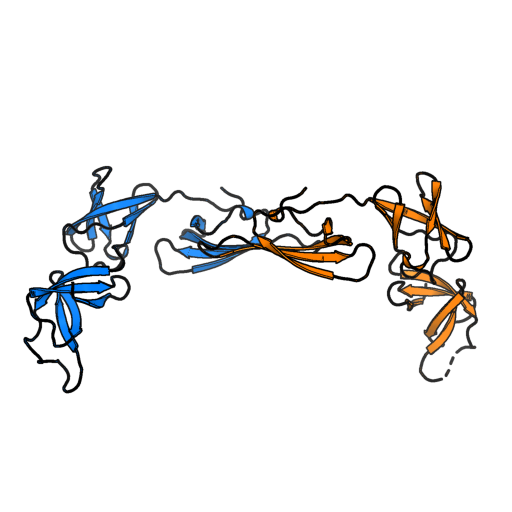 A 1 176 ? 41.438 23.764 63.559 1.00 24.44 176 ARG A CA 1
ATOM 1393 C C . ARG A 1 176 ? 40.324 24.077 64.555 1.00 24.44 176 ARG A C 1
ATOM 1394 O O . ARG A 1 176 ? 40.221 25.200 65.050 1.00 26.54 176 ARG A O 1
ATOM 1402 N N . THR A 1 177 ? 39.499 23.075 64.847 1.00 22.88 177 THR A N 1
ATOM 1403 C CA . THR A 1 177 ? 38.369 23.241 65.762 1.00 22.07 177 THR A CA 1
ATOM 1404 C C . THR A 1 177 ? 38.650 22.735 67.173 1.00 21.15 177 THR A C 1
ATOM 1405 O O . THR A 1 177 ? 37.939 23.086 68.122 1.00 21.89 177 THR A O 1
ATOM 1409 N N . GLY A 1 178 ? 39.680 21.903 67.302 1.00 19.41 178 GLY A N 1
ATOM 1410 C CA . GLY A 1 178 ? 40.045 21.353 68.595 1.00 18.94 178 GLY A CA 1
ATOM 1411 C C . GLY A 1 178 ? 39.064 20.312 69.094 1.00 17.85 178 GLY A C 1
ATOM 1412 O O . GLY A 1 178 ? 38.869 20.169 70.299 1.00 19.52 178 GLY A O 1
ATOM 1413 N N . GLU A 1 179 ? 38.456 19.567 68.175 1.00 17.35 179 GLU A N 1
ATOM 1414 C CA . GLU A 1 179 ? 37.476 18.558 68.558 1.00 16.97 179 GLU A CA 1
ATOM 1415 C C . GLU A 1 179 ? 37.794 17.155 68.064 1.00 16.37 179 GLU A C 1
ATOM 1416 O O . GLU A 1 179 ? 38.517 16.966 67.086 1.00 17.52 179 GLU A O 1
ATOM 1422 N N . TYR A 1 180 ? 37.232 16.177 68.763 1.00 14.71 180 TYR A N 1
ATOM 1423 C CA . TYR A 1 180 ? 37.370 14.766 68.421 1.00 15.25 180 TYR A CA 1
ATOM 1424 C C . TYR A 1 180 ? 36.630 14.529 67.100 1.00 16.87 180 TYR A C 1
ATOM 1425 O O . TYR A 1 180 ? 35.514 15.016 66.925 1.00 16.20 180 TYR A O 1
ATOM 1434 N N . VAL A 1 181 ? 37.238 13.785 66.179 1.00 15.94 181 VAL A N 1
ATOM 1435 C CA . VAL A 1 181 ? 36.574 13.485 64.909 1.00 16.20 181 VAL A CA 1
ATOM 1436 C C . VAL A 1 181 ? 36.502 11.980 64.672 1.00 17.35 181 VAL A C 1
ATOM 1437 O O . VAL A 1 181 ? 35.889 11.528 63.704 1.00 18.73 181 VAL A O 1
ATOM 1441 N N . GLY A 1 182 ? 37.116 11.205 65.564 1.00 17.49 182 GLY A N 1
ATOM 1442 C CA . GLY A 1 182 ? 37.080 9.756 65.427 1.00 18.11 182 GLY A CA 1
ATOM 1443 C C . GLY A 1 182 ? 38.203 9.021 66.135 1.00 19.46 182 GLY A C 1
ATOM 1444 O O . GLY A 1 182 ? 39.082 9.635 66.732 1.00 18.34 182 GLY A O 1
ATOM 1445 N N . ARG A 1 183 ? 38.173 7.693 66.078 1.00 21.00 183 ARG A N 1
ATOM 1446 C CA . ARG A 1 183 ? 39.213 6.885 66.707 1.00 22.60 183 ARG A CA 1
ATOM 1447 C C . ARG A 1 183 ? 40.326 6.574 65.711 1.00 23.54 183 ARG A C 1
ATOM 1448 O O . ARG A 1 183 ? 40.080 6.413 64.513 1.00 23.24 183 ARG A O 1
ATOM 1456 N N . ALA A 1 184 ? 41.557 6.497 66.208 1.00 23.03 184 ALA A N 1
ATOM 1457 C CA . ALA A 1 184 ? 42.701 6.202 65.351 1.00 25.71 184 ALA A CA 1
ATOM 1458 C C . ALA A 1 184 ? 42.725 4.717 64.998 1.00 26.53 184 ALA A C 1
ATOM 1459 O O . ALA A 1 184 ? 43.014 4.354 63.852 1.00 29.57 184 ALA A O 1
ATOM 1461 N N . MET B 1 1 ? 45.116 36.183 15.697 1.00 27.05 201 MET B N 1
ATOM 1462 C CA . MET B 1 1 ? 44.467 35.595 16.863 1.00 27.17 201 MET B CA 1
ATOM 1463 C C . MET B 1 1 ? 44.816 36.383 18.114 1.00 25.97 201 MET B C 1
ATOM 1464 O O . MET B 1 1 ? 45.878 37.004 18.192 1.00 26.40 201 MET B O 1
ATOM 1469 N N . ILE B 1 2 ? 43.922 36.355 19.093 1.00 24.13 202 ILE B N 1
ATOM 1470 C CA . ILE B 1 2 ? 44.160 37.064 20.340 1.00 23.93 202 ILE B CA 1
ATOM 1471 C C . ILE B 1 2 ? 43.714 36.222 21.524 1.00 23.16 202 ILE B C 1
ATOM 1472 O O . ILE B 1 2 ? 42.703 35.525 21.463 1.00 24.05 202 ILE B O 1
ATOM 1477 N N . SER B 1 3 ? 44.483 36.273 22.602 1.00 22.02 203 SER B N 1
ATOM 1478 C CA . SER B 1 3 ? 44.130 35.530 23.800 1.00 22.25 203 SER B CA 1
ATOM 1479 C C . SER B 1 3 ? 42.927 36.211 24.439 1.00 22.05 203 SER B C 1
ATOM 1480 O O . SER B 1 3 ? 42.867 37.441 24.493 1.00 22.88 203 SER B O 1
ATOM 1483 N N . VAL B 1 4 ? 41.972 35.427 24.930 1.00 20.10 204 VAL B N 1
ATOM 1484 C CA . VAL B 1 4 ? 40.792 36.015 25.550 1.00 21.05 204 VAL B CA 1
ATOM 1485 C C . VAL B 1 4 ? 41.139 36.913 26.736 1.00 20.60 204 VAL B C 1
ATOM 1486 O O . VAL B 1 4 ? 40.377 37.817 27.072 1.00 20.42 204 VAL B O 1
ATOM 1490 N N . THR B 1 5 ? 42.290 36.676 27.366 1.00 21.96 205 THR B N 1
ATOM 1491 C CA . THR B 1 5 ? 42.695 37.499 28.501 1.00 21.55 205 THR B CA 1
ATOM 1492 C C . THR B 1 5 ? 43.205 38.863 28.041 1.00 21.98 205 THR B C 1
ATOM 1493 O O . THR B 1 5 ? 43.379 39.774 28.852 1.00 22.75 205 THR B O 1
ATOM 1497 N N . ASP B 1 6 ? 43.447 39.004 26.741 1.00 20.17 206 ASP B N 1
ATOM 1498 C CA . ASP B 1 6 ? 43.912 40.278 26.205 1.00 19.28 206 ASP B CA 1
ATOM 1499 C C . ASP B 1 6 ? 42.767 41.103 25.611 1.00 20.40 206 ASP B C 1
ATOM 1500 O O . ASP B 1 6 ? 42.974 42.217 25.120 1.00 18.39 206 ASP B O 1
ATOM 1505 N N . LEU B 1 7 ? 41.553 40.562 25.662 1.00 18.14 207 LEU B N 1
ATOM 1506 C CA . LEU B 1 7 ? 40.389 41.293 25.161 1.00 17.27 207 LEU B CA 1
ATOM 1507 C C . LEU B 1 7 ? 40.160 42.535 26.017 1.00 18.51 207 LEU B C 1
ATOM 1508 O O . LEU B 1 7 ? 40.352 42.497 27.234 1.00 18.64 207 LEU B O 1
ATOM 1513 N N . ARG B 1 8 ? 39.739 43.624 25.381 1.00 16.64 208 ARG B N 1
ATOM 1514 C CA . ARG B 1 8 ? 39.421 44.866 26.081 1.00 17.61 208 ARG B CA 1
ATOM 1515 C C . ARG B 1 8 ? 38.305 45.534 25.286 1.00 17.16 208 ARG B C 1
ATOM 1516 O O . ARG B 1 8 ? 38.099 45.214 24.112 1.00 16.67 208 ARG B O 1
ATOM 1524 N N . PRO B 1 9 ? 37.535 46.433 25.918 1.00 17.62 209 PRO B N 1
ATOM 1525 C CA . PRO B 1 9 ? 36.480 47.080 25.132 1.00 17.64 209 PRO B CA 1
ATOM 1526 C C . PRO B 1 9 ? 37.158 47.743 23.924 1.00 17.97 209 PRO B C 1
ATOM 1527 O O . PRO B 1 9 ? 38.127 48.489 24.080 1.00 18.32 209 PRO B O 1
ATOM 1531 N N . GLY B 1 10 ? 36.670 47.453 22.724 1.00 16.34 210 GLY B N 1
ATOM 1532 C CA . GLY B 1 10 ? 37.277 48.025 21.535 1.00 17.12 210 GLY B CA 1
ATOM 1533 C C . GLY B 1 10 ? 37.858 46.952 20.630 1.00 16.67 210 GLY B C 1
ATOM 1534 O O . GLY B 1 10 ? 38.002 47.157 19.427 1.00 16.33 210 GLY B O 1
ATOM 1535 N N . THR B 1 11 ? 38.217 45.810 21.205 1.00 15.94 211 THR B N 1
ATOM 1536 C CA . THR B 1 11 ? 38.755 44.715 20.405 1.00 15.36 211 THR B CA 1
ATOM 1537 C C . THR B 1 11 ? 37.632 44.197 19.520 1.00 14.69 211 THR B C 1
ATOM 1538 O O . THR B 1 11 ? 36.511 44.000 19.995 1.00 16.50 211 THR B O 1
ATOM 1542 N N . LYS B 1 12 ? 37.931 43.979 18.245 1.00 14.32 212 LYS B N 1
ATOM 1543 C CA . LYS B 1 12 ? 36.944 43.460 17.306 1.00 15.20 212 LYS B CA 1
ATOM 1544 C C . LYS B 1 12 ? 37.304 42.021 16.967 1.00 14.90 212 LYS B C 1
ATOM 1545 O O . LYS B 1 12 ? 38.480 41.692 16.788 1.00 14.87 212 LYS B O 1
ATOM 1551 N N . VAL B 1 13 ? 36.290 41.168 16.884 1.00 15.33 213 VAL B N 1
ATOM 1552 C CA . VAL B 1 13 ? 36.509 39.760 16.578 1.00 15.58 213 VAL B CA 1
ATOM 1553 C C . VAL B 1 13 ? 35.434 39.193 15.666 1.00 16.90 213 VAL B C 1
ATOM 1554 O O . VAL B 1 13 ? 34.379 39.799 15.468 1.00 16.22 213 VAL B O 1
ATOM 1558 N N . LYS B 1 14 ? 35.721 38.022 15.110 1.00 17.76 214 LYS B N 1
ATOM 1559 C CA . LYS B 1 14 ? 34.774 37.323 14.258 1.00 20.90 214 LYS B CA 1
ATOM 1560 C C . LYS B 1 14 ? 34.350 36.098 15.066 1.00 21.88 214 LYS B C 1
ATOM 1561 O O . LYS B 1 14 ? 35.196 35.311 15.489 1.00 23.86 214 LYS B O 1
ATOM 1567 N N . MET B 1 15 ? 33.051 35.970 15.321 1.00 20.91 215 MET B N 1
ATOM 1568 C CA . MET B 1 15 ? 32.506 34.839 16.076 1.00 22.92 215 MET B CA 1
ATOM 1569 C C . MET B 1 15 ? 31.165 34.435 15.490 1.00 23.51 215 MET B C 1
ATOM 1570 O O . MET B 1 15 ? 30.369 35.290 15.117 1.00 23.24 215 MET B O 1
ATOM 1575 N N . ASP B 1 16 ? 30.912 33.132 15.435 1.00 25.38 216 ASP B N 1
ATOM 1576 C CA . ASP B 1 16 ? 29.647 32.618 14.921 1.00 28.57 216 ASP B CA 1
ATOM 1577 C C . ASP B 1 16 ? 29.201 33.255 13.607 1.00 27.74 216 ASP B C 1
ATOM 1578 O O . ASP B 1 16 ? 28.014 33.513 13.412 1.00 28.61 216 ASP B O 1
ATOM 1583 N N . GLY B 1 17 ? 30.150 33.507 12.712 1.00 26.35 217 GLY B N 1
ATOM 1584 C CA . GLY B 1 17 ? 29.815 34.095 11.427 1.00 26.04 217 GLY B CA 1
ATOM 1585 C C . GLY B 1 17 ? 29.545 35.586 11.459 1.00 24.59 217 GLY B C 1
ATOM 1586 O O . GLY B 1 17 ? 29.282 36.188 10.417 1.00 26.55 217 GLY B O 1
ATOM 1587 N N . GLY B 1 18 ? 29.603 36.183 12.647 1.00 21.99 218 GLY B N 1
ATOM 1588 C CA . GLY B 1 18 ? 29.365 37.611 12.763 1.00 18.88 218 GLY B CA 1
ATOM 1589 C C . GLY B 1 18 ? 30.615 38.398 13.125 1.00 17.75 218 GLY B C 1
ATOM 1590 O O . GLY B 1 18 ? 31.630 37.819 13.504 1.00 17.82 218 GLY B O 1
ATOM 1591 N N . LEU B 1 19 ? 30.535 39.722 12.991 1.00 15.71 219 LEU B N 1
ATOM 1592 C CA . LEU B 1 19 ? 31.639 40.625 13.315 1.00 15.82 219 LEU B CA 1
ATOM 1593 C C . LEU B 1 19 ? 31.203 41.377 14.566 1.00 14.00 219 LEU B C 1
ATOM 1594 O O . LEU B 1 19 ? 30.109 41.952 14.608 1.00 15.65 219 LEU B O 1
ATOM 1599 N N . TRP B 1 20 ? 32.057 41.362 15.587 1.00 14.39 220 TRP B N 1
ATOM 1600 C CA . TRP B 1 20 ? 31.718 41.978 16.861 1.00 15.34 220 TRP B CA 1
ATOM 1601 C C . TRP B 1 20 ? 32.785 42.876 17.464 1.00 15.71 220 TRP B C 1
ATOM 1602 O O . TRP B 1 20 ? 33.958 42.827 17.095 1.00 15.44 220 TRP B O 1
ATOM 1613 N N . GLU B 1 21 ? 32.354 43.665 18.440 1.00 16.41 221 GLU B N 1
ATOM 1614 C CA . GLU B 1 21 ? 33.248 44.541 19.173 1.00 16.22 221 GLU B CA 1
ATOM 1615 C C . GLU B 1 21 ? 33.017 44.299 20.657 1.00 15.70 221 GLU B C 1
ATOM 1616 O O . GLU B 1 21 ? 31.882 44.325 21.134 1.00 15.30 221 GLU B O 1
ATOM 1622 N N . CYS B 1 22 ? 34.097 44.051 21.382 1.00 15.04 222 CYS B N 1
ATOM 1623 C CA . CYS B 1 22 ? 34.004 43.828 22.817 1.00 15.26 222 CYS B CA 1
ATOM 1624 C C . CYS B 1 22 ? 33.597 45.146 23.468 1.00 16.96 222 CYS B C 1
ATOM 1625 O O . CYS B 1 22 ? 34.100 46.208 23.094 1.00 16.12 222 CYS B O 1
ATOM 1628 N N . VAL B 1 23 ? 32.672 45.082 24.423 1.00 17.08 223 VAL B N 1
ATOM 1629 C CA . VAL B 1 23 ? 32.223 46.280 25.129 1.00 17.13 223 VAL B CA 1
ATOM 1630 C C . VAL B 1 23 ? 32.430 46.152 26.642 1.00 17.08 223 VAL B C 1
ATOM 1631 O O . VAL B 1 23 ? 32.437 47.154 27.352 1.00 17.95 223 VAL B O 1
ATOM 1635 N N . GLU B 1 24 ? 32.610 44.920 27.115 1.00 17.43 224 GLU B N 1
ATOM 1636 C CA . GLU B 1 24 ? 32.836 44.640 28.537 1.00 19.08 224 GLU B CA 1
ATOM 1637 C C . GLU B 1 24 ? 33.789 43.463 28.690 1.00 18.12 224 GLU B C 1
ATOM 1638 O O . GLU B 1 24 ? 33.653 42.447 28.003 1.00 17.87 224 GLU B O 1
ATOM 1644 N N . TYR B 1 25 ? 34.744 43.593 29.606 1.00 18.36 225 TYR B N 1
ATOM 1645 C CA . TYR B 1 25 ? 35.731 42.544 29.841 1.00 19.16 225 TYR B CA 1
ATOM 1646 C C . TYR B 1 25 ? 35.900 42.239 31.328 1.00 19.67 225 TYR B C 1
ATOM 1647 O O . TYR B 1 25 ? 35.958 43.150 32.147 1.00 20.27 225 TYR B O 1
ATOM 1656 N N . GLN B 1 26 ? 35.974 40.954 31.663 1.00 20.12 226 GLN B N 1
ATOM 1657 C CA . GLN B 1 26 ? 36.180 40.533 33.046 1.00 22.50 226 GLN B CA 1
ATOM 1658 C C . GLN B 1 26 ? 36.998 39.247 33.077 1.00 22.83 226 GLN B C 1
ATOM 1659 O O . GLN B 1 26 ? 36.612 38.236 32.485 1.00 23.76 226 GLN B O 1
ATOM 1665 N N . HIS B 1 27 ? 38.142 39.300 33.753 1.00 22.19 227 HIS B N 1
ATOM 1666 C CA . HIS B 1 27 ? 39.027 38.147 33.895 1.00 22.31 227 HIS B CA 1
ATOM 1667 C C . HIS B 1 27 ? 38.992 37.831 35.384 1.00 24.13 227 HIS B C 1
ATOM 1668 O O . HIS B 1 27 ? 39.280 38.697 36.209 1.00 22.11 227 HIS B O 1
ATOM 1675 N N . GLN B 1 28 ? 38.643 36.598 35.731 1.00 25.50 228 GLN B N 1
ATOM 1676 C CA . GLN B 1 28 ? 38.538 36.238 37.137 1.00 28.84 228 GLN B CA 1
ATOM 1677 C C . GLN B 1 28 ? 39.138 34.883 37.484 1.00 29.95 228 GLN B C 1
ATOM 1678 O O . GLN B 1 28 ? 39.232 33.989 36.644 1.00 30.19 228 GLN B O 1
ATOM 1684 N N . LYS B 1 29 ? 39.557 34.746 38.736 1.00 31.96 229 LYS B N 1
ATOM 1685 C CA . LYS B 1 29 ? 40.116 33.497 39.230 1.00 34.28 229 LYS B CA 1
ATOM 1686 C C . LYS B 1 29 ? 39.917 33.464 40.739 1.00 35.82 229 LYS B C 1
ATOM 1687 O O . LYS B 1 29 ? 40.422 34.325 41.457 1.00 34.33 229 LYS B O 1
ATOM 1693 N N . LEU B 1 30 ? 39.163 32.478 41.214 1.00 38.64 230 LEU B N 1
ATOM 1694 C CA . LEU B 1 30 ? 38.899 32.346 42.643 1.00 41.58 230 LEU B CA 1
ATOM 1695 C C . LEU B 1 30 ? 39.495 31.041 43.159 1.00 42.96 230 LEU B C 1
ATOM 1696 O O . LEU B 1 30 ? 39.186 29.965 42.648 1.00 43.64 230 LEU B O 1
ATOM 1701 N N . GLY B 1 31 ? 40.353 31.144 44.169 1.00 44.85 231 GLY B N 1
ATOM 1702 C CA . GLY B 1 31 ? 40.980 29.959 44.727 1.00 47.12 231 GLY B CA 1
ATOM 1703 C C . GLY B 1 31 ? 41.799 29.213 43.690 1.00 48.77 231 GLY B C 1
ATOM 1704 O O . GLY B 1 31 ? 42.353 29.824 42.774 1.00 49.38 231 GLY B O 1
ATOM 1705 N N . ARG B 1 32 ? 41.876 27.893 43.829 1.00 50.11 232 ARG B N 1
ATOM 1706 C CA . ARG B 1 32 ? 42.628 27.066 42.890 1.00 51.13 232 ARG B CA 1
ATOM 1707 C C . ARG B 1 32 ? 41.852 26.863 41.590 1.00 50.66 232 ARG B C 1
ATOM 1708 O O . ARG B 1 32 ? 42.386 26.333 40.615 1.00 51.03 232 ARG B O 1
ATOM 1716 N N . GLY B 1 33 ? 40.590 27.283 41.584 1.00 49.37 233 GLY B N 1
ATOM 1717 C CA . GLY B 1 33 ? 39.767 27.137 40.396 1.00 47.59 233 GLY B CA 1
ATOM 1718 C C . GLY B 1 33 ? 40.395 27.763 39.163 1.00 46.22 233 GLY B C 1
ATOM 1719 O O . GLY B 1 33 ? 41.149 28.733 39.262 1.00 46.25 233 GLY B O 1
ATOM 1720 N N . GLY B 1 34 ? 40.081 27.205 37.996 1.00 44.30 234 GLY B N 1
ATOM 1721 C CA . GLY B 1 34 ? 40.622 27.722 36.752 1.00 40.56 234 GLY B CA 1
ATOM 1722 C C . GLY B 1 34 ? 40.137 29.129 36.459 1.00 37.88 234 GLY B C 1
ATOM 1723 O O . GLY B 1 34 ? 39.031 29.507 36.848 1.00 37.92 234 GL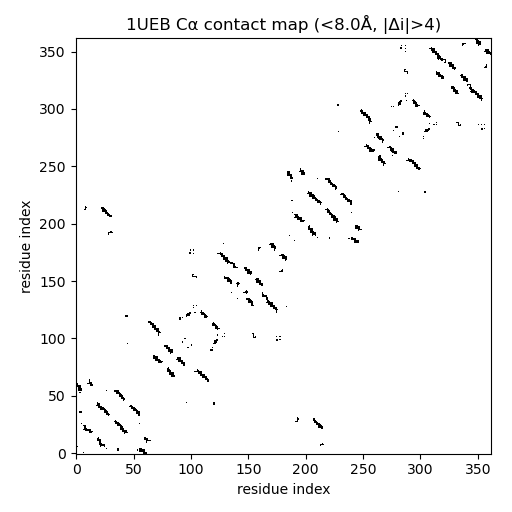Y B O 1
ATOM 1724 N N . ALA B 1 35 ? 40.965 29.910 35.775 1.00 34.81 235 ALA B N 1
ATOM 1725 C CA . ALA B 1 35 ? 40.610 31.283 35.439 1.00 31.60 235 ALA B CA 1
ATOM 1726 C C . ALA B 1 35 ? 39.616 31.321 34.283 1.00 29.58 235 ALA B C 1
ATOM 1727 O O . ALA B 1 35 ? 39.644 30.464 33.402 1.00 29.81 235 ALA B O 1
ATOM 1729 N N . LYS B 1 36 ? 38.741 32.320 34.298 1.00 28.45 236 LYS B N 1
ATOM 1730 C CA . LYS B 1 36 ? 37.729 32.481 33.258 1.00 26.89 236 LYS B CA 1
ATOM 1731 C C . LYS B 1 36 ? 37.658 33.930 32.788 1.00 25.71 236 LYS B C 1
ATOM 1732 O O . LYS B 1 36 ? 37.992 34.853 33.528 1.00 24.31 236 LYS B O 1
ATOM 1738 N N . VAL B 1 37 ? 37.230 34.124 31.547 1.00 21.68 237 VAL B N 1
ATOM 1739 C CA . VAL B 1 37 ? 37.064 35.467 31.014 1.00 21.80 237 VAL B CA 1
ATOM 1740 C C . VAL B 1 37 ? 35.619 35.590 30.572 1.00 21.35 237 VAL B C 1
ATOM 1741 O O . VAL B 1 37 ? 35.121 34.750 29.823 1.00 24.09 237 VAL B O 1
ATOM 1745 N N . VAL B 1 38 ? 34.937 36.615 31.067 1.00 20.85 238 VAL B N 1
ATOM 1746 C CA . VAL B 1 38 ? 33.555 36.860 30.689 1.00 21.39 238 VAL B CA 1
ATOM 1747 C C . VAL B 1 38 ? 33.576 38.173 29.923 1.00 20.55 238 VAL B C 1
ATOM 1748 O O . VAL B 1 38 ? 34.026 39.196 30.439 1.00 20.27 238 VAL B O 1
ATOM 1752 N N . ALA B 1 39 ? 33.108 38.145 28.681 1.00 19.79 239 ALA B N 1
ATOM 1753 C CA . ALA B 1 39 ? 33.117 39.351 27.872 1.00 19.35 239 ALA B CA 1
ATOM 1754 C C . ALA B 1 39 ? 31.813 39.556 27.128 1.00 19.52 239 ALA B C 1
ATOM 1755 O O . ALA B 1 39 ? 31.187 38.600 26.678 1.00 20.67 239 ALA B O 1
ATOM 1757 N N . LYS B 1 40 ? 31.409 40.814 27.006 1.00 18.55 240 LYS B N 1
ATOM 1758 C CA . LYS B 1 40 ? 30.190 41.150 26.287 1.00 18.64 240 LYS B CA 1
ATOM 1759 C C . LYS B 1 40 ? 30.608 41.789 24.970 1.00 18.11 240 LYS B C 1
ATOM 1760 O O . LYS B 1 40 ? 31.585 42.538 24.923 1.00 17.47 240 LYS B O 1
ATOM 1766 N N . PHE B 1 41 ? 29.872 41.487 23.903 1.00 16.73 241 PHE B N 1
ATOM 1767 C CA . PHE B 1 41 ? 30.181 42.032 22.579 1.00 17.48 241 PHE B CA 1
ATOM 1768 C C . PHE B 1 41 ? 28.944 42.624 21.918 1.00 17.15 241 PHE B C 1
ATOM 1769 O O . PHE B 1 41 ? 27.823 42.164 22.154 1.00 18.64 241 PHE B O 1
ATOM 1777 N N . LYS B 1 42 ? 29.151 43.645 21.089 1.00 17.42 242 LYS B N 1
ATOM 1778 C CA . LYS B 1 42 ? 28.053 44.257 20.341 1.00 16.91 242 LYS B CA 1
ATOM 1779 C C . LYS B 1 42 ? 28.364 44.013 18.865 1.00 16.06 242 LYS B C 1
ATOM 1780 O O . LYS B 1 42 ? 29.508 44.142 18.436 1.00 15.96 242 LYS B O 1
ATOM 1786 N N . ASN B 1 43 ? 27.351 43.655 18.085 1.00 14.77 243 ASN B N 1
ATOM 1787 C CA . ASN B 1 43 ? 27.573 43.370 16.670 1.00 13.30 243 ASN B CA 1
ATOM 1788 C C . ASN B 1 43 ? 27.932 44.637 15.896 1.00 14.48 243 ASN B C 1
ATOM 1789 O O . ASN B 1 43 ? 27.429 45.719 16.197 1.00 15.23 243 ASN B O 1
ATOM 1794 N N . LEU B 1 44 ? 28.808 44.498 14.902 1.00 13.55 244 LEU B N 1
ATOM 1795 C CA . LEU B 1 44 ? 29.225 45.637 14.091 1.00 14.14 244 LEU B CA 1
ATOM 1796 C C . LEU B 1 44 ? 28.283 45.920 12.923 1.00 15.43 244 LEU B C 1
ATOM 1797 O O . LEU B 1 44 ? 28.392 46.967 12.274 1.00 16.13 244 LEU B O 1
ATOM 1802 N N . GLU B 1 45 ? 27.363 44.996 12.658 1.00 13.32 245 GLU B N 1
ATOM 1803 C CA . GLU B 1 45 ? 26.419 45.144 11.546 1.00 12.63 245 GLU B CA 1
ATOM 1804 C C . GLU B 1 45 ? 24.950 45.131 11.960 1.00 14.43 245 GLU B C 1
ATOM 1805 O O . GLU B 1 45 ? 24.136 45.859 11.385 1.00 14.99 245 GLU B O 1
ATOM 1811 N N . THR B 1 46 ? 24.608 44.279 12.928 1.00 14.12 246 THR B N 1
ATOM 1812 C CA . THR B 1 46 ? 23.238 44.183 13.429 1.00 15.51 246 THR B CA 1
ATOM 1813 C C . THR B 1 46 ? 23.172 44.829 14.806 1.00 16.71 246 THR B C 1
ATOM 1814 O O . THR B 1 46 ? 24.159 45.387 15.282 1.00 18.84 246 THR B O 1
ATOM 1818 N N . GLY B 1 47 ? 22.011 44.746 15.450 1.00 15.61 247 GLY B N 1
ATOM 1819 C CA . GLY B 1 47 ? 21.875 45.330 16.772 1.00 17.56 247 GLY B CA 1
ATOM 1820 C C . GLY B 1 47 ? 22.049 44.309 17.881 1.00 17.78 247 GLY B C 1
ATOM 1821 O O . GLY B 1 47 ? 21.804 44.601 19.052 1.00 20.43 247 GLY B O 1
ATOM 1822 N N . ALA B 1 48 ? 22.488 43.110 17.520 1.00 17.29 248 ALA B N 1
ATOM 1823 C CA . ALA B 1 48 ? 22.649 42.041 18.499 1.00 17.90 248 ALA B CA 1
ATOM 1824 C C . ALA B 1 48 ? 23.823 42.224 19.454 1.00 18.11 248 ALA B C 1
ATOM 1825 O O . ALA B 1 48 ? 24.790 42.914 19.146 1.00 17.28 248 ALA B O 1
ATOM 1827 N N . THR B 1 49 ? 23.706 41.608 20.626 1.00 20.50 249 THR B N 1
ATOM 1828 C CA . THR B 1 49 ? 24.763 41.628 21.629 1.00 21.19 249 THR B CA 1
ATOM 1829 C C . THR B 1 49 ? 24.888 40.190 22.101 1.00 23.53 249 THR B C 1
ATOM 1830 O O . THR B 1 49 ? 23.960 39.395 21.946 1.00 24.17 249 THR B O 1
ATOM 1834 N N . VAL B 1 50 ? 26.034 39.844 22.671 1.00 22.89 250 VAL B N 1
ATOM 1835 C CA . VAL B 1 50 ? 26.218 38.493 23.167 1.00 23.34 250 VAL B CA 1
ATOM 1836 C C . VAL B 1 50 ? 27.244 38.499 24.286 1.00 24.10 250 VAL B C 1
ATOM 1837 O O . VAL B 1 50 ? 28.230 39.230 24.229 1.00 23.11 250 VAL B O 1
ATOM 1841 N N . GLU B 1 51 ? 26.991 37.707 25.320 1.00 25.15 251 GLU B N 1
ATOM 1842 C CA . GLU B 1 51 ? 27.928 37.617 26.431 1.00 26.40 251 GLU B CA 1
ATOM 1843 C C . GLU B 1 51 ? 28.462 36.197 26.425 1.00 26.93 251 GLU B C 1
ATOM 1844 O O . GLU B 1 51 ? 27.693 35.237 26.414 1.00 27.77 251 GLU B O 1
ATOM 1850 N N . ARG B 1 52 ? 29.784 36.066 26.415 1.00 26.51 252 ARG B N 1
ATOM 1851 C CA . ARG B 1 52 ? 30.416 34.755 26.383 1.00 26.79 252 ARG B CA 1
ATOM 1852 C C . ARG B 1 52 ? 31.363 34.550 27.555 1.00 26.38 252 ARG B C 1
ATOM 1853 O O . ARG B 1 52 ? 31.943 35.503 28.075 1.00 24.10 252 ARG B O 1
ATOM 1861 N N . THR B 1 53 ? 31.506 33.295 27.965 1.00 26.12 253 THR B N 1
ATOM 1862 C CA . THR B 1 53 ? 32.405 32.932 29.052 1.00 26.25 253 THR B CA 1
ATOM 1863 C C . THR B 1 53 ? 33.443 31.998 28.450 1.00 26.64 253 THR B C 1
ATOM 1864 O O . THR B 1 53 ? 33.100 30.980 27.845 1.00 27.56 253 THR B O 1
ATOM 1868 N N . PHE B 1 54 ? 34.711 32.354 28.609 1.00 24.95 254 PHE B N 1
ATOM 1869 C CA . PHE B 1 54 ? 35.806 31.568 28.054 1.00 26.07 254 PHE B CA 1
ATOM 1870 C C . PHE B 1 54 ? 36.754 31.072 29.132 1.00 27.12 254 PHE B C 1
ATOM 1871 O O . PHE B 1 54 ? 36.790 31.611 30.235 1.00 26.86 254 PHE B O 1
ATOM 1879 N N . ASN B 1 55 ? 37.528 30.047 28.800 1.00 29.81 255 ASN B N 1
ATOM 1880 C CA . ASN B 1 55 ? 38.533 29.540 29.719 1.00 31.85 255 ASN B CA 1
ATOM 1881 C C . ASN B 1 55 ? 39.728 30.428 29.403 1.00 31.86 255 ASN B C 1
ATOM 1882 O O . ASN B 1 55 ? 39.967 30.747 28.239 1.00 30.73 255 ASN B O 1
ATOM 1887 N N . SER B 1 56 ? 40.462 30.835 30.434 1.00 31.01 256 SER B N 1
ATOM 1888 C CA . SER B 1 56 ? 41.610 31.724 30.267 1.00 32.08 256 SER B CA 1
ATOM 1889 C C . SER B 1 56 ? 42.551 31.395 29.108 1.00 30.81 256 SER B C 1
ATOM 1890 O O . SER B 1 56 ? 43.198 32.289 28.564 1.00 31.92 256 SER B O 1
ATOM 1893 N N . GLY B 1 57 ? 42.621 30.125 28.722 1.00 30.42 257 GLY B N 1
ATOM 1894 C CA . GLY B 1 57 ? 43.512 29.735 27.642 1.00 29.49 257 GLY B CA 1
ATOM 1895 C C . GLY B 1 57 ? 42.979 29.835 26.222 1.00 29.38 257 GLY B C 1
ATOM 1896 O O . GLY B 1 57 ? 43.733 29.655 25.265 1.00 30.21 257 GLY B O 1
ATOM 1897 N N . GLU B 1 58 ? 41.691 30.125 26.071 1.00 29.06 258 GLU B N 1
ATOM 1898 C CA . GLU B 1 58 ? 41.095 30.223 24.741 1.00 28.26 258 GLU B CA 1
ATOM 1899 C C . GLU B 1 58 ? 41.569 31.435 23.938 1.00 28.48 258 GLU B C 1
ATOM 1900 O O . GLU B 1 58 ? 42.116 32.395 24.490 1.00 26.12 258 GLU B O 1
ATOM 1906 N N . LYS B 1 59 ? 41.349 31.376 22.628 1.00 27.93 259 LYS B N 1
ATOM 1907 C CA . LYS B 1 59 ? 41.738 32.454 21.726 1.00 27.14 259 LYS B CA 1
ATOM 1908 C C . LYS B 1 59 ? 40.619 32.756 20.735 1.00 25.77 259 LYS B C 1
ATOM 1909 O O . LYS B 1 59 ? 39.801 31.891 20.422 1.00 25.80 259 LYS B O 1
ATOM 1915 N N . LEU B 1 60 ? 40.585 33.993 20.250 1.00 22.07 260 LEU B N 1
ATOM 1916 C CA . LEU B 1 60 ? 39.568 34.410 19.286 1.00 21.20 260 LEU B CA 1
ATOM 1917 C C . LEU B 1 60 ? 40.226 35.015 18.062 1.00 19.67 260 LEU B C 1
ATOM 1918 O O . LEU B 1 60 ? 41.366 35.471 18.124 1.00 20.30 260 LEU B O 1
ATOM 1923 N N . GLU B 1 61 ? 39.500 35.028 16.949 1.00 18.81 261 GLU B N 1
ATOM 1924 C CA . GLU B 1 61 ? 40.024 35.604 15.721 1.00 18.92 261 GLU B CA 1
ATOM 1925 C C . GLU B 1 61 ? 39.736 37.100 15.742 1.00 20.11 261 GLU B C 1
ATOM 1926 O O . GLU B 1 61 ? 38.611 37.526 15.476 1.00 20.18 261 GLU B O 1
ATOM 1932 N N . ASP B 1 62 ? 40.742 37.897 16.071 1.00 19.08 262 ASP B N 1
ATOM 1933 C CA . ASP B 1 62 ? 40.547 39.338 16.101 1.00 19.58 262 ASP B CA 1
ATOM 1934 C C . ASP B 1 62 ? 40.578 39.861 14.673 1.00 18.88 262 ASP B C 1
ATOM 1935 O O . ASP B 1 62 ? 41.216 39.271 13.796 1.00 20.01 262 ASP B O 1
ATOM 1940 N N . ILE B 1 63 ? 39.871 40.962 14.439 1.00 16.93 263 ILE B N 1
ATOM 1941 C CA . ILE B 1 63 ? 39.818 41.565 13.116 1.00 16.46 263 ILE B CA 1
ATOM 1942 C C . ILE B 1 63 ? 40.068 43.063 13.195 1.00 15.74 263 ILE B C 1
ATOM 1943 O O . ILE B 1 63 ? 39.944 43.676 14.259 1.00 15.93 263 ILE B O 1
ATOM 1948 N N . TYR B 1 64 ? 40.410 43.641 12.049 1.00 16.16 264 TYR B N 1
ATOM 1949 C CA . TYR B 1 64 ? 40.679 45.063 11.949 1.00 16.36 264 TYR B CA 1
ATOM 1950 C C . TYR B 1 64 ? 39.565 45.738 11.156 1.00 16.71 264 TYR B C 1
ATOM 1951 O O . TYR B 1 64 ? 39.262 45.339 10.030 1.00 16.78 264 TYR B O 1
ATOM 1960 N N . VAL B 1 65 ? 38.948 46.747 11.762 1.00 15.89 265 VAL B N 1
ATOM 1961 C CA . VAL B 1 65 ? 37.891 47.505 11.111 1.00 17.77 265 VAL B CA 1
ATOM 1962 C C . VAL B 1 65 ? 38.271 48.968 11.254 1.00 20.72 265 VAL B C 1
ATOM 1963 O O . VAL B 1 65 ? 38.374 49.482 12.365 1.00 24.79 265 VAL B O 1
ATOM 1967 N N . GLU B 1 66 ? 38.492 49.631 10.128 1.00 21.38 266 GLU B N 1
ATOM 1968 C CA . GLU B 1 66 ? 38.881 51.031 10.154 1.00 23.44 266 GLU B CA 1
ATOM 1969 C C . GLU B 1 66 ? 37.689 51.961 9.969 1.00 24.12 266 GLU B C 1
ATOM 1970 O O . GLU B 1 66 ? 36.831 51.731 9.117 1.00 22.45 266 GLU B O 1
ATOM 1976 N N . THR B 1 67 ? 37.639 53.012 10.780 1.00 23.82 267 THR B N 1
ATOM 1977 C CA . THR B 1 67 ? 36.559 53.989 10.696 1.00 24.14 267 THR B CA 1
ATOM 1978 C C . THR B 1 67 ? 37.052 55.134 9.820 1.00 24.87 267 THR B C 1
ATOM 1979 O O . THR B 1 67 ? 38.088 55.740 10.105 1.00 25.04 267 THR B O 1
ATOM 1983 N N . ARG B 1 68 ? 36.311 55.413 8.749 1.00 21.30 268 ARG B N 1
ATOM 1984 C CA . ARG B 1 68 ? 36.679 56.455 7.794 1.00 21.98 268 ARG B CA 1
ATOM 1985 C C . ARG B 1 68 ? 35.594 57.517 7.643 1.00 21.01 268 ARG B C 1
ATOM 1986 O O . ARG B 1 68 ? 34.405 57.206 7.659 1.00 18.39 268 ARG B O 1
ATOM 1994 N N . GLU B 1 69 ? 36.006 58.772 7.477 1.00 20.48 269 GLU B N 1
ATOM 1995 C CA . GLU B 1 69 ? 35.042 59.845 7.278 1.00 20.35 269 GLU B CA 1
ATOM 1996 C C . GLU B 1 69 ? 34.537 59.771 5.844 1.00 17.48 269 GLU B C 1
ATOM 1997 O O . GLU B 1 69 ? 35.325 59.767 4.896 1.00 17.13 269 GLU B O 1
ATOM 2003 N N . LEU B 1 70 ? 33.220 59.712 5.687 1.00 17.15 270 LEU B N 1
ATOM 2004 C CA . LEU B 1 70 ? 32.605 59.628 4.370 1.00 16.02 270 LEU B CA 1
ATOM 2005 C C . LEU B 1 70 ? 31.618 60.767 4.191 1.00 18.91 270 LEU B C 1
ATOM 2006 O O . LEU B 1 70 ? 31.078 61.293 5.165 1.00 22.16 270 LEU B O 1
ATOM 2011 N N . GLN B 1 71 ? 31.373 61.138 2.943 1.00 18.39 271 GLN B N 1
ATOM 2012 C CA . GLN B 1 71 ? 30.417 62.192 2.653 1.00 17.70 271 GLN B CA 1
ATOM 2013 C C . GLN B 1 71 ? 29.289 61.610 1.814 1.00 16.75 271 GLN B C 1
ATOM 2014 O O . GLN B 1 71 ? 29.528 60.922 0.820 1.00 15.61 271 GLN B O 1
ATOM 2020 N N . TYR B 1 72 ? 28.053 61.864 2.226 1.00 16.42 272 TYR B N 1
ATOM 2021 C CA . TYR B 1 72 ? 26.907 61.373 1.475 1.00 15.71 272 TYR B CA 1
ATOM 2022 C C . TYR B 1 72 ? 26.739 62.251 0.242 1.00 18.00 272 TYR B C 1
ATOM 2023 O O . TYR B 1 72 ? 26.641 63.477 0.354 1.00 17.87 272 TYR B O 1
ATOM 2032 N N . LEU B 1 73 ? 26.713 61.629 -0.934 1.00 16.61 273 LEU B N 1
ATOM 2033 C CA . LEU B 1 73 ? 26.570 62.377 -2.180 1.00 18.94 273 LEU B CA 1
ATOM 2034 C C . LEU B 1 73 ? 25.132 62.449 -2.683 1.00 21.20 273 LEU B C 1
ATOM 2035 O O . LEU B 1 73 ? 24.574 63.538 -2.850 1.00 21.40 273 LEU B O 1
ATOM 2040 N N . TYR B 1 74 ? 24.528 61.290 -2.919 1.00 21.94 274 TYR B N 1
ATOM 2041 C CA . TYR B 1 74 ? 23.162 61.241 -3.427 1.00 23.91 274 TYR B CA 1
ATOM 2042 C C . TYR B 1 74 ? 22.654 59.804 -3.451 1.00 25.25 274 TYR B C 1
ATOM 2043 O O . TYR B 1 74 ? 23.420 58.861 -3.252 1.00 21.87 274 TYR B O 1
ATOM 2052 N N . PRO B 1 75 ? 21.348 59.621 -3.702 1.00 26.97 275 PRO B N 1
ATOM 2053 C CA . PRO B 1 75 ? 20.738 58.290 -3.755 1.00 29.43 275 PRO B CA 1
ATOM 2054 C C . PRO B 1 75 ? 20.959 57.627 -5.111 1.00 31.97 275 PRO B C 1
ATOM 2055 O O . PRO B 1 75 ? 20.751 58.253 -6.147 1.00 34.65 275 PRO B O 1
ATOM 2059 N N . GLU B 1 76 ? 21.394 56.370 -5.099 1.00 32.64 276 GLU B N 1
ATOM 2060 C CA . GLU B 1 76 ? 21.596 55.607 -6.329 1.00 34.26 276 GLU B CA 1
ATOM 2061 C C . GLU B 1 76 ? 20.576 54.481 -6.233 1.00 34.37 276 GLU B C 1
ATOM 2062 O O . GLU B 1 76 ? 20.780 53.504 -5.511 1.00 33.39 276 GLU B O 1
ATOM 2068 N N . GLY B 1 77 ? 19.471 54.620 -6.955 1.00 34.83 277 GLY B N 1
ATOM 2069 C CA . GLY B 1 77 ? 18.436 53.611 -6.872 1.00 35.61 277 GLY B CA 1
ATOM 2070 C C . GLY B 1 77 ? 17.937 53.695 -5.443 1.00 35.38 277 GLY B C 1
ATOM 2071 O O . GLY B 1 77 ? 17.538 54.766 -4.989 1.00 36.60 277 GLY B O 1
ATOM 2072 N N . GLU B 1 78 ? 17.983 52.582 -4.720 1.00 35.52 278 GLU B N 1
ATOM 2073 C CA . GLU B 1 78 ? 17.540 52.569 -3.333 1.00 34.96 278 GLU B CA 1
ATOM 2074 C C . GLU B 1 78 ? 18.725 52.738 -2.377 1.00 33.72 278 GLU B C 1
ATOM 2075 O O . GLU B 1 78 ? 18.545 53.043 -1.197 1.00 34.25 278 GLU B O 1
ATOM 2081 N N . GLU B 1 79 ? 19.934 52.544 -2.895 1.00 28.64 279 GLU B N 1
ATOM 2082 C CA . GLU B 1 79 ? 21.142 52.668 -2.086 1.00 25.64 279 GLU B CA 1
ATOM 2083 C C . GLU B 1 79 ? 21.565 54.125 -1.924 1.00 22.10 279 GLU B C 1
ATOM 2084 O O . GLU B 1 79 ? 20.966 55.025 -2.510 1.00 22.19 279 GLU B O 1
ATOM 2090 N N . MET B 1 80 ? 22.601 54.346 -1.121 1.00 17.93 280 MET B N 1
ATOM 2091 C CA . MET B 1 80 ? 23.119 55.689 -0.878 1.00 16.61 280 MET B CA 1
ATOM 2092 C C . MET B 1 80 ? 24.591 55.749 -1.267 1.00 17.17 280 MET B C 1
ATOM 2093 O O . MET B 1 80 ? 25.395 54.943 -0.799 1.00 16.17 280 MET B O 1
ATOM 2098 N N . VAL B 1 81 ? 24.944 56.707 -2.118 1.00 16.46 281 VAL B N 1
ATOM 2099 C CA . VAL B 1 81 ? 26.331 56.839 -2.551 1.00 16.67 281 VAL B CA 1
ATOM 2100 C C . VAL B 1 81 ? 27.140 57.686 -1.574 1.00 16.73 281 VAL B C 1
ATOM 2101 O O . VAL B 1 81 ? 26.795 58.840 -1.303 1.00 17.60 281 VAL B O 1
ATOM 2105 N N . PHE B 1 82 ? 28.206 57.097 -1.033 1.00 15.26 282 PHE B N 1
ATOM 2106 C CA . PHE B 1 82 ? 29.087 57.783 -0.087 1.00 15.30 282 PHE B CA 1
ATOM 2107 C C . PHE B 1 82 ? 30.491 57.894 -0.664 1.00 16.24 282 PHE B C 1
ATOM 2108 O O . PHE B 1 82 ? 30.941 57.011 -1.391 1.00 17.02 282 PHE B O 1
ATOM 2116 N N . MET B 1 83 ? 31.186 58.976 -0.330 1.00 14.87 283 MET B N 1
ATOM 2117 C CA . MET B 1 83 ? 32.540 59.173 -0.824 1.00 14.86 283 MET B CA 1
ATOM 2118 C C . MET B 1 83 ? 33.548 59.346 0.302 1.00 15.99 283 MET B C 1
ATOM 2119 O O . MET B 1 83 ? 33.319 60.102 1.249 1.00 15.51 283 MET B O 1
ATOM 2124 N N . ASP B 1 84 ? 34.659 58.623 0.204 1.00 15.84 284 ASP B N 1
ATOM 2125 C CA . ASP B 1 84 ? 35.719 58.707 1.199 1.00 16.29 284 ASP B CA 1
ATOM 2126 C C . ASP B 1 84 ? 36.335 60.091 1.011 1.00 18.24 284 ASP B C 1
ATOM 2127 O O . ASP B 1 84 ? 36.781 60.432 -0.084 1.00 18.25 284 ASP B O 1
ATOM 2132 N N . LEU B 1 85 ? 36.351 60.878 2.079 1.00 17.88 285 LEU B N 1
ATOM 2133 C CA . LEU B 1 85 ? 36.871 62.237 2.010 1.00 19.92 285 LEU B CA 1
ATOM 2134 C C . LEU B 1 85 ? 38.377 62.356 1.801 1.00 21.97 285 LEU B C 1
ATOM 2135 O O . LEU B 1 85 ? 38.882 63.454 1.569 1.00 21.23 285 LEU B O 1
ATOM 2140 N N . GLU B 1 86 ? 39.097 61.240 1.880 1.00 20.59 286 GLU B N 1
ATOM 2141 C CA . GLU B 1 86 ? 40.540 61.276 1.653 1.00 23.30 286 GLU B CA 1
ATOM 2142 C C . GLU B 1 86 ? 40.934 60.650 0.314 1.00 23.22 286 GLU B C 1
ATOM 2143 O O . GLU B 1 86 ? 41.719 61.227 -0.440 1.00 22.88 286 GLU B O 1
ATOM 2149 N N . THR B 1 87 ? 40.384 59.474 0.017 1.00 21.34 287 THR B N 1
ATOM 2150 C CA . THR B 1 87 ? 40.706 58.761 -1.220 1.00 21.29 287 THR B CA 1
ATOM 2151 C C . THR B 1 87 ? 39.755 59.060 -2.371 1.00 21.30 287 THR B C 1
ATOM 2152 O O . THR B 1 87 ? 40.070 58.795 -3.534 1.00 20.72 287 THR B O 1
ATOM 2156 N N . TYR B 1 88 ? 38.584 59.592 -2.034 1.00 20.92 288 TYR B N 1
ATOM 2157 C CA . TYR B 1 88 ? 37.553 59.933 -3.005 1.00 20.07 288 TYR B CA 1
ATOM 2158 C C . TYR B 1 88 ? 36.869 58.725 -3.632 1.00 19.49 288 TYR B C 1
ATOM 2159 O O . TYR B 1 88 ? 36.106 58.860 -4.584 1.00 18.55 288 TYR B O 1
ATOM 2168 N N . GLU B 1 89 ? 37.135 57.537 -3.095 1.00 19.02 289 GLU B N 1
ATOM 2169 C CA . GLU B 1 89 ? 36.477 56.348 -3.617 1.00 18.15 289 GLU B CA 1
ATOM 2170 C C . GLU B 1 89 ? 34.993 56.453 -3.266 1.00 16.85 289 GLU B C 1
ATOM 2171 O O . GLU B 1 89 ? 34.642 56.876 -2.164 1.00 18.14 289 GLU B O 1
ATOM 2177 N N . GLN B 1 90 ? 34.127 56.085 -4.204 1.00 17.46 290 GLN B N 1
ATOM 2178 C CA . GLN B 1 90 ? 32.685 56.138 -3.974 1.00 17.23 290 GLN B CA 1
ATOM 2179 C C . GLN B 1 90 ? 32.118 54.739 -3.756 1.00 18.45 290 GLN B C 1
ATOM 2180 O O . GLN B 1 90 ? 32.514 53.786 -4.432 1.00 18.29 290 GLN B O 1
ATOM 2186 N N . PHE B 1 91 ? 31.193 54.634 -2.804 1.00 15.97 291 PHE B N 1
ATOM 2187 C CA . PHE B 1 91 ? 30.547 53.368 -2.449 1.00 15.71 291 PHE B CA 1
ATOM 2188 C C . PHE B 1 91 ? 29.031 53.492 -2.509 1.00 15.34 291 PHE B C 1
ATOM 2189 O O . PHE B 1 91 ? 28.476 54.484 -2.045 1.00 16.38 291 PHE B O 1
ATOM 2197 N N . ALA B 1 92 ? 28.363 52.480 -3.060 1.00 14.42 292 ALA B N 1
ATOM 2198 C CA . ALA B 1 92 ? 26.899 52.468 -3.099 1.00 14.71 292 ALA B CA 1
ATOM 2199 C C . ALA B 1 92 ? 26.548 51.613 -1.884 1.00 16.15 292 ALA B C 1
ATOM 2200 O O . ALA B 1 92 ? 26.735 50.395 -1.898 1.00 16.25 292 ALA B O 1
ATOM 2202 N N . VAL B 1 93 ? 26.053 52.258 -0.832 1.00 15.30 293 VAL B N 1
ATOM 2203 C CA . VAL B 1 93 ? 25.735 51.576 0.419 1.00 15.20 293 VAL B CA 1
ATOM 2204 C C . VAL B 1 93 ? 24.246 51.332 0.621 1.00 15.49 293 VAL B C 1
ATOM 2205 O O . VAL B 1 93 ? 23.441 52.2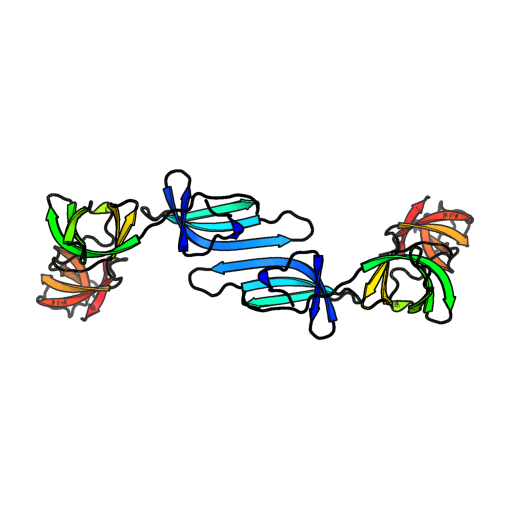48 0.506 1.00 14.92 293 VAL B O 1
ATOM 2209 N N . PRO B 1 94 ? 23.858 50.082 0.927 1.00 15.56 294 PRO B N 1
ATOM 2210 C CA . PRO B 1 94 ? 22.441 49.783 1.141 1.00 16.01 294 PRO B CA 1
ATOM 2211 C C . PRO B 1 94 ? 21.970 50.616 2.323 1.00 14.09 294 PRO B C 1
ATOM 2212 O O . PRO B 1 94 ? 22.710 50.781 3.295 1.00 14.74 294 PRO B O 1
ATOM 2216 N N . ARG B 1 95 ? 20.751 51.136 2.243 1.00 15.00 295 ARG B N 1
ATOM 2217 C CA . ARG B 1 95 ? 20.211 51.946 3.328 1.00 16.63 295 ARG B CA 1
ATOM 2218 C C . ARG B 1 95 ? 20.132 51.198 4.651 1.00 15.42 295 ARG B C 1
ATOM 2219 O O . ARG B 1 95 ? 20.178 51.813 5.712 1.00 14.35 295 ARG B O 1
ATOM 2227 N N . SER B 1 96 ? 20.011 49.872 4.598 1.00 14.28 296 SER B N 1
ATOM 2228 C CA . SER B 1 96 ? 19.924 49.102 5.829 1.00 15.02 296 SER B CA 1
ATOM 2229 C C . SER B 1 96 ? 21.238 49.075 6.611 1.00 13.52 296 SER B C 1
ATOM 2230 O O . SER B 1 96 ? 21.268 48.632 7.757 1.00 15.91 296 SER B O 1
ATOM 2233 N N . ARG B 1 97 ? 22.323 49.546 5.996 1.00 11.87 297 ARG B N 1
ATOM 2234 C CA . ARG B 1 97 ? 23.617 49.591 6.685 1.00 13.16 297 ARG B CA 1
ATOM 2235 C C . ARG B 1 97 ? 23.918 51.001 7.183 1.00 14.04 297 ARG B C 1
ATOM 2236 O O . ARG B 1 97 ? 24.977 51.250 7.770 1.00 14.74 297 ARG B O 1
ATOM 2244 N N . VAL B 1 98 ? 22.979 51.914 6.955 1.00 13.78 298 VAL B N 1
ATOM 2245 C CA . VAL B 1 98 ? 23.144 53.310 7.355 1.00 14.13 298 VAL B CA 1
ATOM 2246 C C . VAL B 1 98 ? 22.207 53.686 8.497 1.00 14.88 298 VAL B C 1
ATOM 2247 O O . VAL B 1 98 ? 20.987 53.609 8.360 1.00 16.14 298 VAL B O 1
ATOM 2251 N N . VAL B 1 99 ? 22.785 54.093 9.622 1.00 14.27 299 VAL B N 1
ATOM 2252 C CA . VAL B 1 99 ? 22.010 54.500 10.791 1.00 1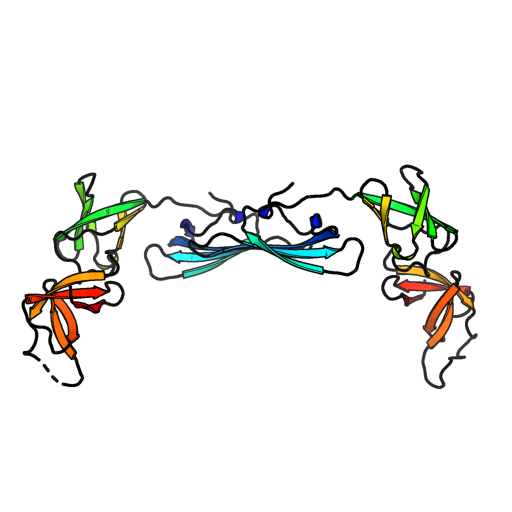5.20 299 VAL B CA 1
ATOM 2253 C C . VAL B 1 99 ? 21.332 55.837 10.511 1.00 15.34 299 VAL B C 1
ATOM 2254 O O . VAL B 1 99 ? 21.980 56.768 10.045 1.00 16.79 299 VAL B O 1
ATOM 2258 N N . GLY B 1 100 ? 20.031 55.918 10.793 1.00 16.48 300 GLY B N 1
ATOM 2259 C CA . GLY B 1 100 ? 19.290 57.153 10.571 1.00 17.20 300 GLY B CA 1
ATOM 2260 C C . GLY B 1 100 ? 19.331 57.613 9.124 1.00 17.34 300 GLY B C 1
ATOM 2261 O O . GLY B 1 100 ? 19.401 58.808 8.842 1.00 16.50 300 GLY B O 1
ATOM 2262 N N . ALA B 1 101 ? 19.273 56.660 8.199 1.00 16.10 301 ALA B N 1
ATOM 2263 C CA . ALA B 1 101 ? 19.332 56.964 6.772 1.00 16.67 301 ALA B CA 1
ATOM 2264 C C . ALA B 1 101 ? 18.394 58.074 6.294 1.00 17.51 301 ALA B C 1
ATOM 2265 O O . ALA B 1 101 ? 18.776 58.888 5.451 1.00 17.50 301 ALA B O 1
ATOM 2267 N N . GLU B 1 102 ? 17.172 58.113 6.820 1.00 18.19 302 GLU B N 1
ATOM 2268 C CA . GLU B 1 102 ? 16.209 59.124 6.387 1.00 20.23 302 GLU B CA 1
ATOM 2269 C C . GLU B 1 102 ? 16.554 60.544 6.826 1.00 19.87 302 GLU B C 1
ATOM 2270 O O . GLU B 1 102 ? 15.884 61.498 6.426 1.00 20.25 302 GLU B O 1
ATOM 2276 N N . PHE B 1 103 ? 17.599 60.694 7.633 1.00 17.80 303 PHE B N 1
ATOM 2277 C CA . PHE B 1 103 ? 17.990 62.015 8.118 1.00 18.48 303 PHE B CA 1
ATOM 2278 C C . PHE B 1 103 ? 19.269 62.536 7.476 1.00 19.75 303 PHE B C 1
ATOM 2279 O O . PHE B 1 103 ? 19.874 63.497 7.960 1.00 20.69 303 PHE B O 1
ATOM 2287 N N . PHE B 1 104 ? 19.672 61.901 6.380 1.00 19.32 304 PHE B N 1
ATOM 2288 C CA . PHE B 1 104 ? 20.866 62.313 5.653 1.00 19.12 304 PHE B CA 1
ATOM 2289 C C . PHE B 1 104 ? 20.559 63.346 4.575 1.00 19.69 304 PHE B C 1
ATOM 2290 O O . PHE B 1 104 ? 19.758 63.110 3.669 1.00 20.72 304 PHE B O 1
ATOM 2298 N N . LYS B 1 105 ? 21.202 64.498 4.697 1.00 21.27 305 LYS B N 1
ATOM 2299 C CA . LYS B 1 105 ? 21.062 65.572 3.729 1.00 22.94 305 LYS B CA 1
ATOM 2300 C C . LYS B 1 105 ? 22.278 65.419 2.821 1.00 21.18 305 LYS B C 1
ATOM 2301 O O . LYS B 1 105 ? 23.374 65.137 3.305 1.00 20.95 305 LYS B O 1
ATOM 2307 N N . GLU B 1 106 ? 22.098 65.594 1.516 1.00 22.23 306 GLU B N 1
ATOM 2308 C CA . GLU B 1 106 ? 23.228 65.468 0.601 1.00 22.67 306 GLU B CA 1
ATOM 2309 C C . GLU B 1 106 ? 24.351 66.394 1.057 1.00 22.45 306 GLU B C 1
ATOM 2310 O O . GLU B 1 106 ? 24.110 67.558 1.385 1.00 21.57 306 GLU B O 1
ATOM 2316 N N . GLY B 1 107 ? 25.574 65.871 1.090 1.00 20.04 307 GLY B N 1
ATOM 2317 C CA . GLY B 1 107 ? 26.710 66.665 1.520 1.00 20.51 307 GLY B CA 1
ATOM 2318 C C . GLY B 1 107 ? 27.124 66.419 2.965 1.00 21.24 307 GLY B C 1
ATOM 2319 O O . GLY B 1 107 ? 28.227 66.789 3.368 1.00 21.38 307 GLY B O 1
ATOM 2320 N N A MET B 1 108 ? 26.245 65.771 3.729 0.50 21.00 308 MET B N 1
ATOM 2321 N N B MET B 1 108 ? 26.248 65.807 3.753 0.50 20.34 308 MET B N 1
ATOM 2322 C CA A MET B 1 108 ? 26.507 65.450 5.132 0.50 22.25 308 MET B CA 1
ATOM 2323 C CA B MET B 1 108 ? 26.561 65.555 5.154 0.50 21.16 308 MET B CA 1
ATOM 2324 C C A MET B 1 108 ? 27.660 64.458 5.283 0.50 22.38 308 MET B C 1
ATOM 2325 C C B MET B 1 108 ? 27.662 64.506 5.304 0.50 21.17 308 MET B C 1
ATOM 2326 O O A MET B 1 108 ? 27.891 63.620 4.410 0.50 22.65 308 MET B O 1
ATOM 2327 O O B MET B 1 108 ? 27.827 63.636 4.447 0.50 20.78 308 MET B O 1
ATOM 2336 N N A THR B 1 109 ? 28.376 64.553 6.399 0.50 21.77 309 THR B N 1
ATOM 2337 N N B THR B 1 109 ? 28.410 64.590 6.399 0.50 20.93 309 THR B N 1
ATOM 2338 C CA A THR B 1 109 ? 29.494 63.656 6.666 0.50 21.10 309 THR B CA 1
ATOM 2339 C CA B THR B 1 109 ? 29.493 63.649 6.660 0.50 20.96 309 THR B CA 1
ATOM 2340 C C A THR B 1 109 ? 29.096 62.624 7.716 0.50 20.94 309 THR B C 1
ATOM 2341 C C B THR B 1 109 ? 29.094 62.623 7.713 0.50 20.74 309 THR B C 1
ATOM 2342 O O A THR B 1 109 ? 28.339 62.922 8.637 0.50 22.78 309 THR B O 1
ATOM 2343 O O B THR B 1 109 ? 28.345 62.927 8.639 0.50 22.49 309 THR B O 1
ATOM 2350 N N . ALA B 1 110 ? 29.606 61.407 7.566 1.00 19.01 310 ALA B N 1
ATOM 2351 C CA . ALA B 1 110 ? 29.311 60.329 8.503 1.00 18.32 310 ALA B CA 1
ATOM 2352 C C . ALA B 1 110 ? 30.558 59.466 8.629 1.00 17.25 310 ALA B C 1
ATOM 2353 O O . ALA B 1 110 ? 31.523 59.644 7.885 1.00 17.89 310 ALA B O 1
ATOM 2355 N N . LEU B 1 111 ? 30.543 58.529 9.569 1.00 16.52 311 LEU B N 1
ATOM 2356 C CA . LEU B 1 111 ? 31.688 57.656 9.765 1.00 16.34 311 LEU B CA 1
ATOM 2357 C C . LEU B 1 111 ? 31.348 56.269 9.260 1.00 15.27 311 LEU B C 1
ATOM 2358 O O . LEU B 1 111 ? 30.339 55.696 9.655 1.00 16.09 311 LEU B O 1
ATOM 2363 N N . GLY B 1 112 ? 32.183 55.742 8.376 1.00 14.53 312 GLY B N 1
ATOM 2364 C CA . GLY B 1 112 ? 31.934 54.413 7.860 1.00 14.71 312 GLY B CA 1
ATOM 2365 C C . GLY B 1 112 ? 32.915 53.415 8.436 1.00 16.28 312 GLY B C 1
ATOM 2366 O O . GLY B 1 112 ? 34.118 53.678 8.510 1.00 15.88 312 GLY B O 1
ATOM 2367 N N . ASP B 1 113 ? 32.401 52.269 8.867 1.00 14.30 313 ASP B N 1
ATOM 2368 C CA . ASP B 1 113 ? 33.253 51.220 9.402 1.00 14.74 313 ASP B CA 1
ATOM 2369 C C . ASP B 1 113 ? 33.610 50.351 8.203 1.00 15.55 313 ASP B C 1
ATOM 2370 O O . ASP B 1 113 ? 32.732 49.749 7.587 1.00 14.32 313 ASP B O 1
ATOM 2375 N N . MET B 1 114 ? 34.900 50.301 7.878 1.00 14.99 314 MET B N 1
ATOM 2376 C CA . MET B 1 114 ? 35.389 49.551 6.728 1.00 15.85 314 MET B CA 1
ATOM 2377 C C . MET B 1 114 ? 36.026 48.239 7.128 1.00 14.62 314 MET B C 1
ATOM 2378 O O . MET B 1 114 ? 36.976 48.218 7.916 1.00 16.87 314 MET B O 1
ATOM 2383 N N . TYR B 1 115 ? 35.498 47.145 6.594 1.00 14.08 315 TYR B N 1
ATOM 2384 C CA . TYR B 1 115 ? 36.052 45.832 6.876 1.00 13.88 315 TYR B CA 1
ATOM 2385 C C . TYR B 1 115 ? 36.494 45.255 5.543 1.00 13.91 315 TYR B C 1
ATOM 2386 O O . TYR B 1 115 ? 35.686 45.068 4.630 1.00 13.69 315 TYR B O 1
ATOM 2395 N N . GLU B 1 116 ? 37.793 44.993 5.448 1.00 15.49 316 GLU B N 1
ATOM 2396 C CA . GLU B 1 116 ? 38.398 44.459 4.239 1.00 16.55 316 GLU B CA 1
ATOM 2397 C C . GLU B 1 116 ? 37.980 45.238 2.995 1.00 15.35 316 GLU B C 1
ATOM 2398 O O . GLU B 1 116 ? 37.581 44.670 1.977 1.00 15.88 316 GLU B O 1
ATOM 2404 N N . GLY B 1 117 ? 38.064 46.561 3.102 1.00 15.38 317 GLY B N 1
ATOM 2405 C CA . GLY B 1 117 ? 37.764 47.422 1.970 1.00 16.39 317 GLY B CA 1
ATOM 2406 C C . GLY B 1 117 ? 36.337 47.810 1.643 1.00 15.14 317 GLY B C 1
ATOM 2407 O O . GLY B 1 117 ? 36.108 48.478 0.637 1.00 16.35 317 GLY B O 1
ATOM 2408 N N . GLN B 1 118 ? 35.369 47.408 2.454 1.00 13.76 318 GLN B N 1
ATOM 2409 C CA . GLN B 1 118 ? 33.996 47.778 2.152 1.00 13.85 318 GLN B CA 1
ATOM 2410 C C . GLN B 1 118 ? 33.248 48.236 3.398 1.00 13.81 318 GLN B C 1
ATOM 2411 O O . GLN B 1 118 ? 33.494 47.755 4.499 1.00 14.44 318 GLN B O 1
ATOM 2417 N N . PRO B 1 119 ? 32.325 49.195 3.236 1.00 14.26 319 PRO B N 1
ATOM 2418 C CA . PRO B 1 119 ? 31.559 49.699 4.379 1.00 13.84 319 PRO B CA 1
ATOM 2419 C C . PRO B 1 119 ? 30.551 48.687 4.903 1.00 13.55 319 PRO B C 1
ATOM 2420 O O . PRO B 1 119 ? 29.699 48.220 4.149 1.00 15.28 319 PRO B O 1
ATOM 2424 N N . ILE B 1 120 ? 30.645 48.349 6.185 1.00 14.16 320 ILE B N 1
ATOM 2425 C CA . ILE B 1 120 ? 29.682 47.423 6.770 1.00 13.81 320 ILE B CA 1
ATOM 2426 C C . ILE B 1 120 ? 28.657 48.189 7.603 1.00 14.18 320 ILE B C 1
ATOM 2427 O O . ILE B 1 120 ? 27.616 47.647 7.976 1.00 14.03 320 ILE B O 1
ATOM 2432 N N . LYS B 1 121 ? 28.952 49.456 7.889 1.00 13.82 321 LYS B N 1
ATOM 2433 C CA . LYS B 1 121 ? 28.032 50.300 8.647 1.00 14.32 321 LYS B CA 1
ATOM 2434 C C . LYS B 1 121 ? 28.415 51.762 8.440 1.00 14.13 321 LYS B C 1
ATOM 2435 O O . LYS B 1 121 ? 29.594 52.085 8.320 1.00 14.90 321 LYS B O 1
ATOM 2441 N N . VAL B 1 122 ? 27.420 52.639 8.375 1.00 12.80 322 VAL B N 1
ATOM 2442 C CA . VAL B 1 122 ? 27.682 54.071 8.217 1.00 14.33 322 VAL B CA 1
ATOM 2443 C C . VAL B 1 122 ? 26.867 54.770 9.301 1.00 13.38 322 VAL B C 1
ATOM 2444 O O . VAL B 1 122 ? 25.657 54.565 9.406 1.00 14.43 322 VAL B O 1
ATOM 2448 N N . THR B 1 123 ? 27.533 55.595 10.103 1.00 14.26 323 THR B N 1
ATOM 2449 C CA . THR B 1 123 ? 26.878 56.268 11.223 1.00 15.33 323 THR B CA 1
ATOM 2450 C C . THR B 1 123 ? 27.075 57.787 11.239 1.00 15.62 323 THR B C 1
ATOM 2451 O O . THR B 1 123 ? 28.203 58.272 11.282 1.00 16.23 323 THR B O 1
ATOM 2455 N N . PRO B 1 124 ? 25.971 58.550 11.236 1.00 16.28 324 PRO B N 1
ATOM 2456 C CA . PRO B 1 124 ? 26.059 60.013 11.254 1.00 16.54 324 PRO B CA 1
ATOM 2457 C C . PRO B 1 124 ? 26.173 60.490 12.697 1.00 18.02 324 PRO B C 1
ATOM 2458 O O . PRO B 1 124 ? 26.082 59.694 13.630 1.00 16.73 324 PRO B O 1
ATOM 2462 N N . PRO B 1 125 ? 26.385 61.798 12.899 1.00 17.33 325 PRO B N 1
ATOM 2463 C CA . PRO B 1 125 ? 26.484 62.306 14.270 1.00 17.34 325 PRO B CA 1
ATOM 2464 C C . PRO B 1 125 ? 25.161 61.992 14.972 1.00 16.85 325 PRO B C 1
ATOM 2465 O O . PRO B 1 125 ? 24.126 61.851 14.314 1.00 16.23 325 PRO B O 1
ATOM 2469 N N A THR B 1 126 ? 25.186 61.883 16.298 0.50 15.97 326 THR B N 1
ATOM 2470 N N B THR B 1 126 ? 25.197 61.893 16.297 0.50 16.32 326 THR B N 1
ATOM 2471 C CA A THR B 1 126 ? 23.970 61.577 17.046 0.50 16.48 326 THR B CA 1
ATOM 2472 C CA B THR B 1 126 ? 24.000 61.591 17.072 0.50 16.84 326 THR B CA 1
ATOM 2473 C C A THR B 1 126 ? 22.894 62.627 16.807 0.50 17.13 326 THR B C 1
ATOM 2474 C C B THR B 1 126 ? 22.907 62.625 16.822 0.50 17.44 326 THR B C 1
ATOM 2475 O O A THR B 1 126 ? 21.702 62.317 16.796 0.50 17.09 326 THR B O 1
ATOM 2476 O O B THR B 1 126 ? 21.719 62.298 16.811 0.50 17.03 326 THR B O 1
ATOM 2483 N N . VAL B 1 127 ? 23.319 63.872 16.622 1.00 16.89 327 VAL B N 1
ATOM 2484 C CA . VAL B 1 127 ? 22.380 64.954 16.369 1.00 16.80 327 VAL B CA 1
ATOM 2485 C C . VAL B 1 127 ? 22.794 65.710 15.114 1.00 16.65 327 VAL B C 1
ATOM 2486 O O . VAL B 1 127 ? 23.949 66.118 14.973 1.00 17.73 327 VAL B O 1
ATOM 2490 N N . VAL B 1 128 ? 21.851 65.871 14.193 1.00 16.13 328 VAL B N 1
ATOM 2491 C CA . VAL B 1 128 ? 22.112 66.595 12.954 1.00 17.45 328 VAL B CA 1
ATOM 2492 C C . VAL B 1 128 ? 21.086 67.713 12.809 1.00 18.48 328 VAL B C 1
ATOM 2493 O O . VAL B 1 128 ? 20.023 67.679 13.432 1.00 17.68 328 VAL B O 1
ATOM 2497 N N . GLU B 1 129 ? 21.411 68.704 11.986 1.00 17.84 329 GLU B N 1
ATOM 2498 C CA . GLU B 1 129 ? 20.512 69.831 11.771 1.00 18.81 329 GLU B CA 1
ATOM 2499 C C . GLU B 1 129 ? 19.852 69.723 10.402 1.00 17.36 329 GLU B C 1
ATOM 2500 O O . GLU B 1 129 ? 20.530 69.572 9.384 1.00 19.27 329 GLU B O 1
ATOM 2506 N N . LEU B 1 130 ? 18.525 69.798 10.388 1.00 16.56 330 LEU B N 1
ATOM 2507 C CA . LEU B 1 130 ? 17.761 69.698 9.153 1.00 17.85 330 LEU B CA 1
ATOM 2508 C C . LEU B 1 130 ? 16.667 70.758 9.074 1.00 18.19 330 LEU B C 1
ATOM 2509 O O . LEU B 1 130 ? 16.038 71.097 10.076 1.00 18.37 330 LEU B O 1
ATOM 2514 N N . LYS B 1 131 ? 16.437 71.263 7.870 1.00 20.03 331 LYS B N 1
ATOM 2515 C CA . LYS B 1 131 ? 15.428 72.288 7.656 1.00 20.58 331 LYS B CA 1
ATOM 2516 C C . LYS B 1 131 ? 14.026 71.709 7.498 1.00 20.55 331 LYS B C 1
ATOM 2517 O O . LYS B 1 131 ? 13.840 70.663 6.878 1.00 20.45 331 LYS B O 1
ATOM 2523 N N . VAL B 1 132 ? 13.046 72.395 8.081 1.00 19.71 332 VAL B N 1
ATOM 2524 C CA . VAL B 1 132 ? 11.646 71.997 7.981 1.00 19.95 332 VAL B CA 1
ATOM 2525 C C . VAL B 1 132 ? 11.113 72.649 6.709 1.00 21.01 332 VAL B C 1
ATOM 2526 O O . VAL B 1 132 ? 11.269 73.856 6.520 1.00 22.06 332 VAL B O 1
ATOM 2530 N N . VAL B 1 133 ? 10.495 71.861 5.835 1.00 21.99 333 VAL B N 1
ATOM 2531 C CA . VAL B 1 133 ? 9.969 72.407 4.588 1.00 22.41 333 VAL B CA 1
ATOM 2532 C C . VAL B 1 133 ? 8.448 72.468 4.543 1.00 24.02 333 VAL B C 1
ATOM 2533 O O . VAL B 1 133 ? 7.875 73.170 3.707 1.00 24.97 333 VAL B O 1
ATOM 2537 N N . ASP B 1 134 ? 7.794 71.740 5.441 1.00 24.08 334 ASP B N 1
ATOM 2538 C CA . ASP B 1 134 ? 6.338 71.717 5.483 1.00 26.12 334 ASP B CA 1
ATOM 2539 C C . ASP B 1 134 ? 5.826 71.327 6.865 1.00 26.59 334 ASP B C 1
ATOM 2540 O O . ASP B 1 134 ? 6.239 70.311 7.426 1.00 25.35 334 ASP B O 1
ATOM 2545 N N . THR B 1 135 ? 4.923 72.136 7.406 1.00 24.86 335 THR B N 1
ATOM 2546 C CA . THR B 1 135 ? 4.337 71.868 8.714 1.00 25.90 335 THR B CA 1
ATOM 2547 C C . THR B 1 135 ? 3.144 72.800 8.928 1.00 27.47 335 THR B C 1
ATOM 2548 O O . THR B 1 135 ? 3.151 73.944 8.469 1.00 27.65 335 THR B O 1
ATOM 2552 N N . PRO B 1 136 ? 2.095 72.312 9.607 1.00 28.67 336 PRO B N 1
ATOM 2553 C CA . PRO B 1 136 ? 0.894 73.114 9.874 1.00 30.18 336 PRO B CA 1
ATOM 2554 C C . PRO B 1 136 ? 1.223 74.436 10.565 1.00 31.98 336 PRO B C 1
ATOM 2555 O O . PRO B 1 136 ? 2.229 74.549 11.265 1.00 29.95 336 PRO B O 1
ATOM 2559 N N . PRO B 1 137 ? 0.374 75.457 10.369 1.00 34.36 337 PRO B N 1
ATOM 2560 C CA . PR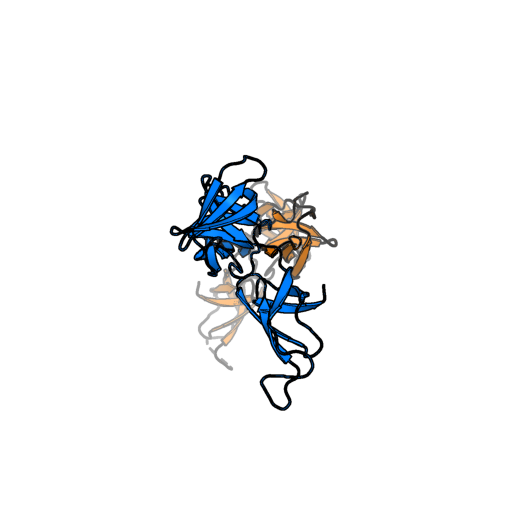O B 1 137 ? 0.582 76.772 10.980 1.00 36.84 337 PRO B CA 1
ATOM 2561 C C . PRO B 1 137 ? 0.614 76.681 12.503 1.00 39.36 337 PRO B C 1
ATOM 2562 O O . PRO B 1 137 ? -0.087 75.859 13.100 1.00 40.06 337 PRO B O 1
ATOM 2566 N N . GLY B 1 138 ? 1.427 77.529 13.125 1.00 41.56 338 GLY B N 1
ATOM 2567 C CA . GLY B 1 138 ? 1.534 77.528 14.572 1.00 43.85 338 GLY B CA 1
ATOM 2568 C C . GLY B 1 138 ? 0.205 77.778 15.259 1.00 45.15 338 GLY B C 1
ATOM 2569 O O . GLY B 1 138 ? -0.058 78.878 15.748 1.00 46.62 338 GLY B O 1
ATOM 2570 N N . SER B 1 145 ? -4.173 69.326 18.727 1.00 44.37 345 SER B N 1
ATOM 2571 C CA . SER B 1 145 ? -4.006 68.065 19.440 1.00 44.52 345 SER B CA 1
ATOM 2572 C C . SER B 1 145 ? -2.636 67.976 20.112 1.00 43.39 345 SER B C 1
ATOM 2573 O O . SER B 1 145 ? -1.606 67.917 19.439 1.00 43.97 345 SER B O 1
ATOM 2576 N N . GLY B 1 146 ? -2.634 67.973 21.443 1.00 41.74 346 GLY B N 1
ATOM 2577 C CA . GLY B 1 146 ? -1.388 67.891 22.185 1.00 38.80 346 GLY B CA 1
ATOM 2578 C C . GLY B 1 146 ? -0.572 69.167 22.104 1.00 36.64 346 GLY B C 1
ATOM 2579 O O . GLY B 1 146 ? -1.126 70.258 21.956 1.00 38.36 34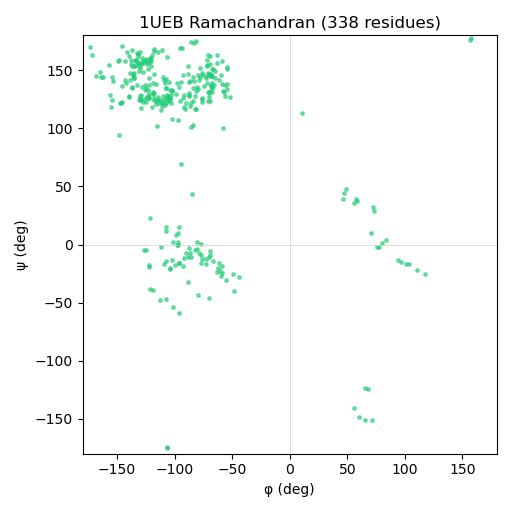6 GLY B O 1
ATOM 2580 N N . GLY B 1 147 ? 0.748 69.032 22.201 1.00 33.06 347 GLY B N 1
ATOM 2581 C CA . GLY B 1 147 ? 1.615 70.191 22.132 1.00 29.80 347 GLY B CA 1
ATOM 2582 C C . GLY B 1 147 ? 2.630 70.108 21.007 1.00 27.31 347 GLY B C 1
ATOM 2583 O O . GLY B 1 147 ? 3.673 70.759 21.060 1.00 28.09 347 GLY B O 1
ATOM 2584 N N . SER B 1 148 ? 2.333 69.302 19.989 1.00 24.12 348 SER B N 1
ATOM 2585 C CA . SER B 1 148 ? 3.235 69.152 18.851 1.00 22.63 348 SER B CA 1
ATOM 2586 C C . SER B 1 148 ? 2.461 68.932 17.556 1.00 20.72 348 SER B C 1
ATOM 2587 O O . SER B 1 148 ? 1.245 68.732 17.568 1.00 22.50 348 SER B O 1
ATOM 2590 N N . LYS B 1 149 ? 3.176 68.972 16.437 1.00 19.93 349 LYS B N 1
ATOM 2591 C CA . LYS B 1 149 ? 2.571 68.786 15.123 1.00 21.04 349 LYS B CA 1
ATOM 2592 C C . LYS B 1 149 ? 3.590 68.130 14.198 1.00 19.48 349 LYS B C 1
ATOM 2593 O O . LYS B 1 149 ? 4.793 68.216 14.435 1.00 18.64 349 LYS B O 1
ATOM 2599 N N . PRO B 1 150 ? 3.120 67.470 13.130 1.00 19.19 350 PRO B N 1
ATOM 2600 C CA . PRO B 1 150 ? 4.034 66.812 12.191 1.00 19.74 350 PRO B CA 1
ATOM 2601 C C . PRO B 1 150 ? 4.779 67.838 11.348 1.00 19.97 350 PRO B C 1
ATOM 2602 O O . PRO B 1 150 ? 4.228 68.885 11.008 1.00 20.45 350 PRO B O 1
ATOM 2606 N N . ALA B 1 151 ? 6.030 67.545 11.016 1.00 18.29 351 ALA B N 1
ATOM 2607 C CA . ALA B 1 151 ? 6.818 68.438 10.178 1.00 19.88 351 ALA B CA 1
ATOM 2608 C C . ALA B 1 151 ? 7.631 67.623 9.179 1.00 20.18 351 ALA B C 1
ATOM 2609 O O . ALA B 1 151 ? 8.346 66.694 9.558 1.00 19.75 351 ALA B O 1
ATOM 2611 N N . THR B 1 152 ? 7.503 67.961 7.900 1.00 20.15 352 THR B N 1
ATOM 2612 C CA . THR B 1 152 ? 8.257 67.272 6.862 1.00 19.31 352 THR B CA 1
ATOM 2613 C C . THR B 1 152 ? 9.602 67.983 6.736 1.00 18.86 352 THR B C 1
ATOM 2614 O O . THR B 1 152 ? 9.663 69.212 6.639 1.00 19.17 352 THR B O 1
ATOM 2618 N N . LEU B 1 153 ? 10.683 67.212 6.752 1.00 17.57 353 LEU B N 1
ATOM 2619 C CA . LEU B 1 153 ? 12.017 67.782 6.655 1.00 16.48 353 LEU B CA 1
ATOM 2620 C C . LEU B 1 153 ? 12.534 67.767 5.217 1.00 17.33 353 LEU B C 1
ATOM 2621 O O . LEU B 1 153 ? 11.939 67.139 4.341 1.00 19.78 353 LEU B O 1
ATOM 2626 N N . GLU B 1 154 ? 13.645 68.458 4.987 1.00 18.35 354 GLU B N 1
ATOM 2627 C CA . GLU B 1 154 ? 14.238 68.543 3.655 1.00 20.52 354 GLU B CA 1
ATOM 2628 C C . GLU B 1 154 ? 14.672 67.193 3.090 1.00 21.27 354 GLU B C 1
ATOM 2629 O O . GLU B 1 154 ? 14.900 67.069 1.885 1.00 22.92 354 GLU B O 1
ATOM 2635 N N . THR B 1 155 ? 14.772 66.186 3.953 1.00 21.12 355 THR B N 1
ATOM 2636 C CA . THR B 1 155 ? 15.165 64.846 3.522 1.00 21.05 355 THR B CA 1
ATOM 2637 C C . THR B 1 155 ? 13.941 64.007 3.175 1.00 22.55 355 THR B C 1
ATOM 2638 O O . THR B 1 155 ? 14.066 62.924 2.607 1.00 23.91 355 THR B O 1
ATOM 2642 N N . GLY B 1 156 ? 12.762 64.502 3.530 1.00 21.85 356 GLY B N 1
ATOM 2643 C CA . GLY B 1 156 ? 11.542 63.759 3.269 1.00 20.97 356 GLY B CA 1
ATOM 2644 C C . GLY B 1 156 ? 11.020 63.120 4.546 1.00 20.63 356 GLY B C 1
ATOM 2645 O O . GLY B 1 156 ? 9.857 62.720 4.626 1.00 21.40 356 GLY B O 1
ATOM 2646 N N . ALA B 1 157 ? 11.883 63.026 5.554 1.00 19.23 357 ALA B N 1
ATOM 2647 C CA . ALA B 1 157 ? 11.493 62.442 6.832 1.00 18.80 357 ALA B CA 1
ATOM 2648 C C . ALA B 1 157 ? 10.463 63.338 7.510 1.00 18.52 357 ALA B C 1
ATOM 2649 O O . ALA B 1 157 ? 10.454 64.551 7.299 1.00 19.02 357 ALA B O 1
ATOM 2651 N N . VAL B 1 158 ? 9.597 62.737 8.321 1.00 18.07 358 VAL B N 1
ATOM 2652 C CA . VAL B 1 158 ? 8.567 63.486 9.036 1.00 18.86 358 VAL B CA 1
ATOM 2653 C C . VAL B 1 158 ? 8.702 63.219 10.531 1.00 20.00 358 VAL B C 1
ATOM 2654 O O . VAL B 1 158 ? 8.712 62.065 10.959 1.00 20.74 358 VAL B O 1
ATOM 2658 N N . VAL B 1 159 ? 8.815 64.283 11.319 1.00 19.41 359 VAL B N 1
ATOM 2659 C CA . VAL B 1 159 ? 8.951 64.141 12.768 1.00 19.55 359 VAL B CA 1
ATOM 2660 C C . VAL B 1 159 ? 8.026 65.120 13.490 1.00 20.13 359 VAL B C 1
ATOM 2661 O O . VAL B 1 159 ? 7.612 66.125 12.913 1.00 19.74 359 VAL B O 1
ATOM 2665 N N . GLN B 1 160 ? 7.690 64.820 14.742 1.00 19.26 360 GLN B N 1
ATOM 2666 C CA . GLN B 1 160 ? 6.832 65.710 15.526 1.00 19.57 360 GLN B CA 1
ATOM 2667 C C . GLN B 1 160 ? 7.689 66.852 16.051 1.00 19.43 360 GLN B C 1
ATOM 2668 O O . GLN B 1 160 ? 8.789 66.624 16.553 1.00 18.54 360 GLN B O 1
ATOM 2674 N N . VAL B 1 161 ? 7.190 68.078 15.926 1.00 19.33 361 VAL B N 1
ATOM 2675 C CA . VAL B 1 161 ? 7.916 69.255 16.404 1.00 18.55 361 VAL B CA 1
ATOM 2676 C C . VAL B 1 161 ? 6.981 70.129 17.237 1.00 20.74 361 VAL B C 1
ATOM 2677 O O . VAL B 1 161 ? 5.763 69.958 17.198 1.00 19.84 361 VAL B O 1
ATOM 2681 N N . PRO B 1 162 ? 7.544 71.065 18.016 1.00 21.53 362 PRO B N 1
ATOM 2682 C CA . PRO B 1 162 ? 6.708 71.945 18.841 1.00 22.18 362 PRO B CA 1
ATOM 2683 C C . PRO B 1 162 ? 5.823 72.801 17.944 1.00 23.04 362 PRO B C 1
ATOM 2684 O O . PRO B 1 162 ? 6.154 73.051 16.783 1.00 21.58 362 PRO B O 1
ATOM 2688 N N . LEU B 1 163 ? 4.708 73.266 18.489 1.00 23.94 363 LEU B N 1
ATOM 2689 C CA . LEU B 1 163 ? 3.772 74.073 17.720 1.00 26.65 363 LEU B CA 1
ATOM 2690 C C . LEU B 1 163 ? 4.346 75.376 17.170 1.00 25.89 363 LEU B C 1
ATOM 2691 O O . LEU B 1 163 ? 3.834 75.910 16.189 1.00 26.42 363 LEU B O 1
ATOM 2696 N N . PHE B 1 164 ? 5.414 75.880 17.780 1.00 26.94 364 PHE B N 1
ATOM 2697 C CA . PHE B 1 164 ? 6.004 77.141 17.332 1.00 27.42 364 PHE B CA 1
ATOM 2698 C C . PHE B 1 164 ? 6.954 77.038 16.142 1.00 27.83 364 PHE B C 1
ATOM 2699 O O . PHE B 1 164 ? 7.426 78.053 15.631 1.00 27.52 364 PHE B O 1
ATOM 2707 N N . VAL B 1 165 ? 7.237 75.818 15.695 1.00 25.06 365 VAL B N 1
ATOM 2708 C CA . VAL B 1 165 ? 8.135 75.632 14.561 1.00 25.37 365 VAL B CA 1
ATOM 2709 C C . VAL B 1 165 ? 7.431 76.001 13.257 1.00 25.07 365 VAL B C 1
ATOM 2710 O O . VAL B 1 165 ? 6.275 75.640 13.041 1.00 25.37 365 VAL B O 1
ATOM 2714 N N . GLU B 1 166 ? 8.134 76.730 12.396 1.00 25.30 366 GLU B N 1
ATOM 2715 C CA . GLU B 1 166 ? 7.573 77.156 11.118 1.00 26.63 366 GLU B CA 1
ATOM 2716 C C . GLU B 1 166 ? 8.397 76.669 9.932 1.00 25.08 366 GLU B C 1
ATOM 2717 O O . GLU B 1 166 ? 9.587 76.384 10.064 1.00 24.33 366 GLU B O 1
ATOM 2723 N N . PRO B 1 167 ? 7.771 76.568 8.749 1.00 24.71 367 PRO B N 1
ATOM 2724 C CA . PRO B 1 167 ? 8.499 76.113 7.564 1.00 24.26 367 PRO B CA 1
ATOM 2725 C C . PRO B 1 167 ? 9.734 76.982 7.350 1.00 24.30 367 PRO B C 1
ATOM 2726 O O . PRO B 1 167 ? 9.678 78.206 7.522 1.00 23.94 367 PRO B O 1
ATOM 2730 N N . GLY B 1 168 ? 10.848 76.349 6.997 1.00 23.35 368 GLY B N 1
ATOM 2731 C CA . GLY B 1 168 ? 12.078 77.081 6.761 1.00 23.42 368 GLY B CA 1
ATOM 2732 C C . GLY B 1 168 ? 13.013 77.111 7.955 1.00 24.12 368 GLY B C 1
ATOM 2733 O O . GLY B 1 168 ? 14.190 77.448 7.826 1.00 26.47 368 GLY B O 1
ATOM 2734 N N . GLU B 1 169 ? 12.489 76.758 9.122 1.00 24.00 369 GLU B N 1
ATOM 2735 C CA . GLU B 1 169 ? 13.283 76.751 10.343 1.00 24.25 369 GLU B CA 1
ATOM 2736 C C . GLU B 1 169 ? 14.136 75.483 10.392 1.00 22.58 369 GLU B C 1
ATOM 2737 O O . GLU B 1 169 ? 13.712 74.428 9.928 1.00 22.49 369 GLU B O 1
ATOM 2743 N N . VAL B 1 170 ? 15.337 75.594 10.951 1.00 21.25 370 VAL B N 1
ATOM 2744 C CA . VAL B 1 170 ? 16.238 74.450 11.058 1.00 19.96 370 VAL B CA 1
ATOM 2745 C C . VAL B 1 170 ? 16.132 73.857 12.456 1.00 19.17 370 VAL B C 1
ATOM 2746 O O . VAL B 1 170 ? 16.223 74.577 13.450 1.00 18.88 370 VAL B O 1
ATOM 2750 N N . ILE B 1 171 ? 15.929 72.544 12.532 1.00 18.06 371 ILE B N 1
ATOM 2751 C CA . ILE B 1 171 ? 15.807 71.876 13.822 1.00 17.26 371 ILE B CA 1
ATOM 2752 C C . ILE B 1 171 ? 16.919 70.854 14.019 1.00 17.07 371 ILE B C 1
ATOM 2753 O O . ILE B 1 171 ? 17.640 70.510 13.078 1.00 16.90 371 ILE B O 1
ATOM 2758 N N . LYS B 1 172 ? 17.055 70.392 15.257 1.00 17.02 372 LYS B N 1
ATOM 2759 C CA . LYS B 1 172 ? 18.043 69.381 15.609 1.00 16.70 372 LYS B CA 1
ATOM 2760 C C . LYS B 1 172 ? 17.286 68.066 15.740 1.00 15.41 372 LYS B C 1
ATOM 2761 O O . LYS B 1 172 ? 16.244 68.003 16.393 1.00 16.09 372 LYS B O 1
ATOM 2767 N N . VAL B 1 173 ? 17.811 67.021 15.110 1.00 14.86 373 VAL B N 1
ATOM 2768 C CA . VAL B 1 173 ? 17.185 65.710 15.151 1.00 16.10 373 VAL B CA 1
ATOM 2769 C C . VAL B 1 173 ? 18.171 64.661 15.660 1.00 16.21 373 VAL B C 1
ATOM 2770 O O . VAL B 1 173 ? 19.334 64.644 15.256 1.00 16.15 373 VAL B O 1
ATOM 2774 N N . ASP B 1 174 ? 17.705 63.809 16.570 1.00 17.73 374 ASP B N 1
ATOM 2775 C CA . ASP B 1 174 ? 18.532 62.727 17.100 1.00 18.19 374 ASP B CA 1
ATOM 2776 C C . ASP B 1 174 ? 18.411 61.625 16.050 1.00 17.67 374 ASP B C 1
ATOM 2777 O O . ASP B 1 174 ? 17.323 61.111 15.802 1.00 17.35 374 ASP B O 1
ATOM 2782 N N . THR B 1 175 ? 19.526 61.275 15.421 1.00 16.96 375 THR B N 1
ATOM 2783 C CA . THR B 1 175 ? 19.514 60.267 14.366 1.00 17.29 375 THR B CA 1
ATOM 2784 C C . THR B 1 175 ? 19.321 58.833 14.842 1.00 18.28 375 THR B C 1
ATOM 2785 O O . THR B 1 175 ? 19.074 57.944 14.030 1.00 18.31 375 THR B O 1
ATOM 2789 N N . ARG B 1 176 ? 19.440 58.608 16.146 1.00 20.52 376 ARG B N 1
ATOM 2790 C CA . ARG B 1 176 ? 19.267 57.267 16.691 1.00 23.91 376 ARG B CA 1
ATOM 2791 C C . ARG B 1 176 ? 17.799 57.010 17.027 1.00 24.75 376 ARG B C 1
ATOM 2792 O O . ARG B 1 176 ? 17.313 55.885 16.904 1.00 27.32 376 ARG B O 1
ATOM 2800 N N . THR B 1 177 ? 17.092 58.059 17.430 1.00 23.29 377 THR B N 1
ATOM 2801 C CA . THR B 1 177 ? 15.680 57.937 17.780 1.00 23.21 377 THR B CA 1
ATOM 2802 C C . THR B 1 177 ? 14.763 58.500 16.693 1.00 23.18 377 THR B C 1
ATOM 2803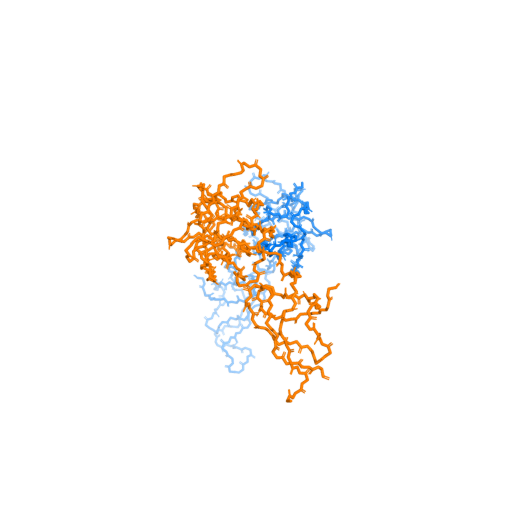 O O . THR B 1 177 ? 13.581 58.152 16.622 1.00 22.22 377 THR B O 1
ATOM 2807 N N . GLY B 1 178 ? 15.316 59.365 15.847 1.00 21.13 378 GLY B N 1
ATOM 2808 C CA . GLY B 1 178 ? 14.543 59.973 14.777 1.00 20.11 378 GLY B CA 1
ATOM 2809 C C . GLY B 1 178 ? 13.576 61.013 15.312 1.00 19.96 378 GLY B C 1
ATOM 2810 O O . GLY B 1 178 ? 12.521 61.259 14.726 1.00 20.07 378 GLY B O 1
ATOM 2811 N N . GLU B 1 179 ? 13.939 61.634 16.426 1.00 19.59 379 GLU B N 1
ATOM 2812 C CA . GLU B 1 179 ? 13.074 62.626 17.042 1.00 19.24 379 GLU B CA 1
ATOM 2813 C C . GLU B 1 179 ? 13.700 64.007 17.174 1.00 18.72 379 GLU B C 1
ATOM 2814 O O . GLU B 1 179 ? 14.918 64.162 17.245 1.00 17.77 379 GLU B O 1
ATOM 2820 N N . TYR B 1 180 ? 12.831 65.010 17.201 1.00 16.32 380 TYR B N 1
ATOM 2821 C CA . TYR B 1 180 ? 13.225 66.401 17.369 1.00 17.47 380 TYR B CA 1
ATOM 2822 C C . TYR B 1 180 ? 13.816 66.556 18.774 1.00 17.72 380 TYR B C 1
ATOM 2823 O O . TYR B 1 180 ? 13.272 66.013 19.736 1.00 17.46 380 TYR B O 1
ATOM 2832 N N . VAL B 1 181 ? 14.922 67.286 18.898 1.00 17.79 381 VAL B N 1
ATOM 2833 C CA . VAL B 1 181 ? 15.518 67.504 20.215 1.00 18.97 381 VAL B CA 1
ATOM 2834 C C . VAL B 1 181 ? 15.730 68.986 20.520 1.00 19.53 381 VAL B C 1
ATOM 2835 O O . VAL B 1 181 ? 16.137 69.343 21.624 1.00 22.24 381 VAL B O 1
ATOM 2839 N N . GLY B 1 182 ? 15.443 69.847 19.550 1.00 20.06 382 GLY B N 1
ATOM 2840 C CA . GLY B 1 182 ? 15.605 71.276 19.772 1.00 21.86 382 GLY B CA 1
ATOM 2841 C C . GLY B 1 182 ? 15.794 72.095 18.507 1.00 23.43 382 GLY B C 1
ATOM 2842 O O . GLY B 1 182 ? 15.862 71.557 17.405 1.00 20.46 382 GLY B O 1
ATOM 2843 N N . ARG B 1 183 ? 15.866 73.413 18.662 1.00 25.28 383 ARG B N 1
ATOM 2844 C CA . ARG B 1 183 ? 16.067 74.294 17.518 1.00 27.98 383 ARG B CA 1
ATOM 2845 C C . ARG B 1 183 ? 17.556 74.490 17.261 1.00 28.05 383 ARG B C 1
ATOM 2846 O O . ARG B 1 183 ? 18.357 74.497 18.194 1.00 28.31 383 ARG B O 1
ATOM 2854 N N . ALA B 1 184 ? 17.923 74.639 15.992 1.00 28.45 384 ALA B N 1
ATOM 2855 C CA . ALA B 1 184 ? 19.320 74.835 15.622 1.00 30.71 384 ALA B CA 1
ATOM 2856 C C . ALA B 1 184 ? 19.750 76.273 15.891 1.00 32.09 384 ALA B C 1
ATOM 2857 O O . ALA B 1 184 ? 20.840 76.468 16.469 1.00 32.55 384 ALA B O 1
#

Solvent-accessible surface area: 19101 Å² total; per-residue (Å²): 146,38,24,0,36,88,0,82,24,30,33,51,0,81,9,140,68,14,10,29,25,0,25,61,2,38,9,55,44,86,12,223,33,58,12,92,0,45,1,70,0,84,22,14,58,83,82,51,79,50,114,85,88,4,83,35,64,70,124,14,78,63,26,166,19,65,75,44,94,0,56,11,51,90,66,99,75,136,63,0,2,0,39,0,59,148,66,143,78,104,13,55,2,54,77,109,81,10,29,19,18,89,5,11,98,106,39,30,51,3,89,0,31,5,42,144,34,102,14,13,50,0,26,3,71,69,64,10,97,0,91,0,80,93,7,39,75,29,124,156,26,93,79,157,107,36,57,39,0,44,0,42,1,68,44,51,6,91,10,89,1,26,37,115,0,63,62,43,53,51,0,62,0,25,4,135,90,18,105,44,81,16,131,67,151,36,25,0,32,82,0,80,26,34,28,40,0,81,12,138,82,14,15,26,36,1,35,65,2,42,9,57,46,88,19,181,40,59,14,91,0,44,1,70,0,91,20,11,61,84,80,49,82,47,119,82,86,4,82,39,61,69,125,19,73,60,26,168,11,64,73,48,105,0,47,6,43,97,66,84,78,141,61,1,4,0,31,6,66,124,82,141,97,102,24,45,2,53,87,111,83,10,33,15,13,92,9,11,100,103,39,30,56,3,87,0,28,19,41,146,52,126,17,14,57,0,29,4,73,69,62,10,98,1,94,0,80,89,12,66,124,78,151,78,59,44,11,68,1,40,1,66,42,50,12,90,11,97,2,29,84,110,0,75,69,44,54,51,0,74,0,30,6,132,88,20,106,44,79,16,140,79

InterPro domains:
  IPR001059 Translation elongation factor P/YeiP, central [PF01132] (65-122)
  IPR001059 Translation elongation factor P/YeiP, central [SM01185] (67-120)
  IPR001059 Translation elongation factor P/YeiP, central [cd04470] (66-125)
  IPR008991 Translation protein SH3-like domain superfamily [SSF50104] (1-62)
  IPR011768 Translation elongation factor P [MF_00141] (1-184)
  IPR011768 Translation elongation factor P [TIGR00038] (2-184)
  IPR012340 Nucleic acid-binding, OB-fold [G3DSA:2.40.50.140] (64-126)
  IPR012340 Nucleic acid-binding, OB-fold [G3DSA:2.40.50.140] (127-184)
  IPR012340 Nucleic acid-binding, OB-fold [SSF50249] (65-126)
  IPR012340 Nucleic acid-binding, OB-fold [SSF50249] (128-184)
  IPR013185 Translation elongation factor, KOW-like [PF08207] (3-60)
  IPR013852 Translation elongation factor P/YeiP, conserved site [PS01275] (149-168)
  IPR014722 Large ribosomal subunit protein uL2, domain 2 [G3DSA:2.30.30.30] (1-63)
  IPR015365 Elongation factor P, C-terminal [PF09285] (128-183)
  IPR015365 Elongation factor P, C-terminal [SM00841] (128-183)
  IPR015365 Elongation factor P, C-terminal [cd05794] (128-183)
  IPR020599 Translation elongation factor P/YeiP [PIRSF005901] (1-184)
  IPR020599 Translation elongation factor P/YeiP [PTHR30053] (2-184)

Foldseek 3Di:
DAFLVPADAQFWFADPNFIWGWHDWDWDDDPPDFIKIWTKIAGPQDRDIDIDIGGRGDDTGTFDKDKFKWAFAQADVQWTWTAGPPPRDIATHGCSQEQLSLPHDHGAIWIFIDGPRHGSHTYHDQKDKWFFADWDAAQPAPDDPDQWHWTQTPSRDIETDGRPDGHGFIFIAGSNVGYTDGGD/DAFLQPADFQWWFADPNFIWGWHDWDWDDDDPDFIKIWTKIATPQDRDIDIDIGGRGDDTGTFDKDKFKWFFAQADPQFTWIAGPPPRDIDGHHCSQEQLSLPHDHGAIWIFTHGPHHGSHTYHPQKDKWFFADWDAQVPQWTWTQTPSRDIETDGSPDDHGFIFIAGRNVRYTDGGD

Nearest PDB structures (foldseek):
  1ueb-assembly2_B  TM=1.006E+00  e=4.326E-33  Thermus thermophilus
  1ueb-assembly1_A  TM=9.966E-01  e=1.281E-31  Thermus thermophilus
  4v6a-assembly2_CV  TM=9.249E-01  e=1.644E-25  Thermus thermophilus HB8
  1yby-assembly1_A  TM=7.043E-01  e=1.562E-18  Acetivibrio thermocellus
  1yby-assembly1_B  TM=6.339E-01  e=1.090E-18  Acetivibrio thermocellus

B-factor: mean 24.87, std 8.7, range [11.44, 63.82]

Sequence (362 aa):
MISVTDLRPGTKVKMDGGLWECVEYQHQKLGRGGAKVVAKFKNLETGATVERTFNSGEKLEDIYVETRELQYLYPEGEEMVFMDLETYEEQFAVPRSRVVGAEEFFKEGMMTTALGDMYEGQPIKVTPPTTVVELKVVDTPPGVRGDTVSGGSKPATLETGAVVQVPLFVEPGEVIKVDTRTGEYVGRAMISVTDLRPGTKVKMDGGLWECVEYQHQKLGRGGAKVVAKFKNLETGATVERTFNSGEKLEDIYVETRELQYLYPEGEEMVFMDLETYEQFAVPRSRVVGAEFFKEGMMTTALGDMYEGQPIKVTPPTTVVELKVVDTPPGSGGSKPATLETGAVVQVPLFVEPGEVIKVDTRTGEYVGRA

Secondary structure (DSSP, 8-state):
-EEGGG--TT-EEEETTEEEEEEEEEEEEETTSPPEEEEEEEESSSS-EEEEEEETT-EEEE--EEEEEEEEEEEETTEEEEEETTT--EEEEEGGGBTTGGGPPTT-EEEEEEETTEEEEEE--SEEEEEEEE--SSS--SSSS-SEEEEEETTS-EEEEETT--TT-EEEEETTTTEEEEE-/-EEGGG--TT-EEEETTEEEEEEEEEEEEETTSPPEEEEEEEESSSS-EEEEEEETT-EEEE--EEEEEEEEEEEETTEEEEEETTT--EEEE-GGGBTTGGGPPTT-EEEEEEETTEEEEEE--SEEEEEEEE-----TTEEEEEETTS-EEEEETT--TT-EEEEETTTTEEEEE-

Radius of gyration: 36.01 Å; Cα contacts (8 Å, |Δi|>4): 902; chains: 2; bounding box: 72×74×90 Å